Protein AF-0000000081087837 (afdb_homodimer)

Solvent-accessible surface area (backbone atoms only — not comparable to full-atom values): 19863 Å² total; per-residue (Å²): 136,84,65,58,39,98,81,63,39,77,62,64,67,95,54,73,66,4,51,55,62,34,26,49,69,54,24,38,52,52,20,42,75,70,54,27,33,38,35,74,68,89,44,48,45,55,44,32,52,52,51,48,48,40,55,74,67,60,56,70,65,39,27,31,39,24,36,30,44,88,44,83,88,65,32,53,16,32,81,86,65,46,69,56,83,75,40,56,56,45,34,25,69,40,74,45,98,51,78,37,69,46,76,36,68,40,74,95,72,72,42,73,42,55,33,80,84,53,43,74,31,42,48,46,56,30,64,48,91,72,58,72,24,47,24,30,27,30,29,48,60,57,60,54,24,30,37,46,29,49,44,75,48,67,28,19,33,33,22,38,37,67,49,82,89,78,53,38,28,36,34,35,46,31,39,49,84,62,38,59,39,55,44,63,61,132,135,83,65,61,39,98,79,63,45,75,56,66,70,91,56,71,73,6,51,52,60,33,25,47,68,54,24,38,53,51,21,43,76,71,54,27,33,37,35,73,69,90,44,48,46,54,44,31,52,52,52,48,48,39,55,74,68,58,60,70,65,39,27,31,38,24,36,31,43,88,45,83,87,67,32,54,16,32,83,85,65,46,71,55,82,75,40,56,56,45,34,26,70,41,73,44,99,51,78,35,69,46,76,39,69,39,74,94,72,72,41,73,43,56,34,78,84,53,43,75,30,42,46,46,56,28,64,48,93,71,58,73,25,45,23,30,28,29,28,50,61,57,61,54,25,30,35,45,30,51,46,76,47,68,27,20,34,32,22,36,38,65,50,69,95,84,53,39,27,36,31,36,48,25,43,48,76,75,38,58,36,54,42,64,59,132

Sequence (372 aa):
MEYCSMSDPPCQGDLDQRICQVSWGEAGAFCETLGGELITFKNATHYAEVVTHLKEAQLTSDFWIGGRYPNESLGWSWIDDSPMQLGTPYWAVRHTGDCLTRNVTYPELGETREANAGECYNYVQAPRNYLQGRCVSITYNHYYYMSDEDCLSKRSPLCVLTETAGTYGIGGVGVGGGGVAQLSLPMEYCSMSDPPCQGDLDQRICQVSWGEAGAFCETLGGELITFKNATHYAEVVTHLKEAQLTSDFWIGGRYPNESLGWSWIDDSPMQLGTPYWAVRHTGDCLTRNVTYPELGETREANAGECYNYVQAPRNYLQGRCVSITYNHYYYMSDEDCLSKRSPLCVLTETAGTYGIGGVGVGGGGVAQLSLP

Radius of gyration: 22.42 Å; Cα contacts (8 Å, |Δi|>4): 789; chains: 2; bounding box: 42×68×52 Å

Structure (mmCIF, N/CA/C/O backbone):
data_AF-0000000081087837-model_v1
#
loop_
_entity.id
_entity.type
_entity.pdbx_description
1 polymer 'C-type lectin domain-containing protein'
#
loop_
_atom_site.group_PDB
_atom_site.id
_atom_site.type_symbol
_atom_site.label_atom_id
_atom_site.label_alt_id
_atom_site.label_comp_id
_atom_site.label_asym_id
_atom_site.label_entity_id
_atom_site.label_seq_id
_atom_site.pdbx_PDB_ins_code
_atom_site.Cartn_x
_atom_site.Cartn_y
_atom_site.Cartn_z
_atom_site.occupancy
_atom_site.B_iso_or_equiv
_atom_site.auth_seq_id
_atom_site.auth_comp_id
_atom_site.auth_asym_id
_atom_site.auth_atom_id
_atom_site.pdbx_PDB_model_num
ATOM 1 N N . MET A 1 1 ? 7.176 -27.812 -28.547 1 17.52 1 MET A N 1
ATOM 2 C CA . MET A 1 1 ? 7.379 -27.109 -27.281 1 17.52 1 MET A CA 1
ATOM 3 C C . MET A 1 1 ? 6.156 -27.25 -26.375 1 17.52 1 MET A C 1
ATOM 5 O O . MET A 1 1 ? 5.043 -26.906 -26.766 1 17.52 1 MET A O 1
ATOM 9 N N . GLU A 1 2 ? 6.07 -28.312 -25.5 1 21.44 2 GLU A N 1
ATOM 10 C CA . GLU A 1 2 ? 5.02 -28.984 -24.766 1 21.44 2 GLU A CA 1
ATOM 11 C C . GLU A 1 2 ? 4.41 -28.078 -23.703 1 21.44 2 GLU A C 1
ATOM 13 O O . GLU A 1 2 ? 5.129 -27.406 -22.969 1 21.44 2 GLU A O 1
ATOM 18 N N . TYR A 1 3 ? 3.436 -27.438 -24.062 1 24.39 3 TYR A N 1
ATOM 19 C CA . TYR A 1 3 ? 2.518 -26.688 -23.219 1 24.39 3 TYR A CA 1
ATOM 20 C C . TYR A 1 3 ? 2.189 -27.469 -21.953 1 24.39 3 TYR A C 1
ATOM 22 O O . TYR A 1 3 ? 2.244 -28.703 -21.938 1 24.39 3 TYR A O 1
ATOM 30 N N . CYS A 1 4 ? 2.557 -26.906 -20.812 1 33.28 4 CYS A N 1
ATOM 31 C CA . CYS A 1 4 ? 2.381 -27.672 -19.578 1 33.28 4 CYS A CA 1
ATOM 32 C C . CYS A 1 4 ? 1.012 -28.344 -19.547 1 33.28 4 CYS A C 1
ATOM 34 O O . CYS A 1 4 ? -0.014 -27.672 -19.703 1 33.28 4 CYS A O 1
ATOM 36 N N . SER A 1 5 ? 0.821 -29.422 -20.141 1 30.11 5 SER A N 1
ATOM 37 C CA . SER A 1 5 ? -0.418 -30.188 -20.109 1 30.11 5 SER A CA 1
ATOM 38 C C . SER A 1 5 ? -1.005 -30.219 -18.688 1 30.11 5 SER A C 1
ATOM 40 O O . SER A 1 5 ? -0.268 -30.203 -17.703 1 30.11 5 SER A O 1
ATOM 42 N N . MET A 1 6 ? -2.268 -29.703 -18.344 1 32.62 6 MET A N 1
ATOM 43 C CA . MET A 1 6 ? -2.984 -29.953 -17.094 1 32.62 6 MET A CA 1
ATOM 44 C C . MET A 1 6 ? -2.535 -31.281 -16.469 1 32.62 6 MET A C 1
ATOM 46 O O . MET A 1 6 ? -2.795 -31.516 -15.281 1 32.62 6 MET A O 1
ATOM 50 N N . SER A 1 7 ? -2.152 -32.25 -17.141 1 32.28 7 SER A N 1
ATOM 51 C CA . SER A 1 7 ? -1.617 -33.531 -16.75 1 32.28 7 SER A CA 1
ATOM 52 C C . SER A 1 7 ? -0.153 -33.438 -16.328 1 32.28 7 SER A C 1
ATOM 54 O O . SER A 1 7 ? 0.281 -34.094 -15.391 1 32.28 7 SER A O 1
ATOM 56 N N . ASP A 1 8 ? 0.833 -33.281 -17.328 1 30.58 8 ASP A N 1
ATOM 57 C CA . ASP A 1 8 ? 2.281 -33.219 -17.141 1 30.58 8 ASP A CA 1
ATOM 58 C C . ASP A 1 8 ? 2.744 -31.797 -16.812 1 30.58 8 ASP A C 1
ATOM 60 O O . ASP A 1 8 ? 3.131 -31.047 -17.719 1 30.58 8 ASP A O 1
ATOM 64 N N . PRO A 1 9 ? 2.156 -30.969 -16.094 1 36 9 PRO A N 1
ATOM 65 C CA . PRO A 1 9 ? 2.594 -29.578 -15.953 1 36 9 PRO A CA 1
ATOM 66 C C . PRO A 1 9 ? 4.094 -29.453 -15.711 1 36 9 PRO A C 1
ATOM 68 O O . PRO A 1 9 ? 4.711 -30.359 -15.156 1 36 9 PRO A O 1
ATOM 71 N N . PRO A 1 10 ? 5.055 -28.969 -16.578 1 37.97 10 PRO A N 1
ATOM 72 C CA . PRO A 1 10 ? 6.465 -28.844 -16.203 1 37.97 10 PRO A CA 1
ATOM 73 C C . PRO A 1 10 ? 6.652 -28.578 -14.703 1 37.97 10 PRO A C 1
ATOM 75 O O . PRO A 1 10 ? 7.758 -28.25 -14.266 1 37.97 10 PRO A O 1
ATOM 78 N N . CYS A 1 11 ? 5.684 -28.266 -13.969 1 40.78 11 CYS A N 1
ATOM 79 C CA . CYS A 1 11 ? 5.852 -28.312 -12.516 1 40.78 11 CYS A CA 1
ATOM 80 C C . CYS A 1 11 ? 6.441 -29.641 -12.07 1 40.78 11 CYS A C 1
ATOM 82 O O . CYS A 1 11 ? 5.75 -30.656 -12.07 1 40.78 11 CYS A O 1
ATOM 84 N N . GLN A 1 12 ? 7.52 -30.25 -12.703 1 35.16 12 GLN A N 1
ATOM 85 C CA . GLN A 1 12 ? 8.172 -31.516 -12.375 1 35.16 12 GLN A CA 1
ATOM 86 C C . GLN A 1 12 ? 8.141 -31.781 -10.875 1 35.16 12 GLN A C 1
ATOM 88 O O . GLN A 1 12 ? 8.055 -32.938 -10.445 1 35.16 12 GLN A O 1
ATOM 93 N N . GLY A 1 13 ? 9.172 -31.078 -10.055 1 32.72 13 GLY A N 1
ATOM 94 C CA . GLY A 1 13 ? 9.602 -31.688 -8.805 1 32.72 13 GLY A CA 1
ATOM 95 C C . GLY A 1 13 ? 8.445 -32.188 -7.965 1 32.72 13 GLY A C 1
ATOM 96 O O . GLY A 1 13 ? 7.277 -31.969 -8.297 1 32.72 13 GLY A O 1
ATOM 97 N N . ASP A 1 14 ? 8.82 -33.375 -7.012 1 32.88 14 ASP A N 1
ATOM 98 C CA . ASP A 1 14 ? 8.039 -33.812 -5.859 1 32.88 14 ASP A CA 1
ATOM 99 C C . ASP A 1 14 ? 7.184 -32.688 -5.312 1 32.88 14 ASP A C 1
ATOM 101 O O . ASP A 1 14 ? 6.762 -32.719 -4.156 1 32.88 14 ASP A O 1
ATOM 105 N N . LEU A 1 15 ? 7.449 -31.75 -5.812 1 32.84 15 LEU A N 1
ATOM 106 C CA . LEU A 1 15 ? 6.973 -30.531 -5.156 1 32.84 15 LEU A CA 1
ATOM 107 C C . LEU A 1 15 ? 5.453 -30.547 -5.039 1 32.84 15 LEU A C 1
ATOM 109 O O . LEU A 1 15 ? 4.766 -31.141 -5.867 1 32.84 15 LEU A O 1
ATOM 113 N N . ASP A 1 16 ? 4.941 -30.219 -3.932 1 36.75 16 ASP A N 1
ATOM 114 C CA . ASP A 1 16 ? 3.533 -30.062 -3.576 1 36.75 16 ASP A CA 1
ATOM 115 C C . ASP A 1 16 ? 2.732 -29.5 -4.75 1 36.75 16 ASP A C 1
ATOM 117 O O . ASP A 1 16 ? 3.219 -28.641 -5.484 1 36.75 16 ASP A O 1
ATOM 121 N N . GLN A 1 17 ? 1.785 -30.375 -5.469 1 35.56 17 GLN A N 1
ATOM 122 C CA . GLN A 1 17 ? 0.903 -30.188 -6.613 1 35.56 17 GLN A CA 1
ATOM 123 C C . GLN A 1 17 ? 0.557 -28.719 -6.809 1 35.56 17 GLN A C 1
ATOM 125 O O . GLN A 1 17 ? -0.119 -28.359 -7.773 1 35.56 17 GLN A O 1
ATOM 130 N N . ARG A 1 18 ? 0.443 -27.953 -5.656 1 41.28 18 ARG A N 1
ATOM 131 C CA . ARG A 1 18 ? -0.288 -26.688 -5.574 1 41.28 18 ARG A CA 1
ATOM 132 C C . ARG A 1 18 ? 0.168 -25.719 -6.656 1 41.28 18 ARG A C 1
ATOM 134 O O . ARG A 1 18 ? -0.572 -24.812 -7.035 1 41.28 18 ARG A O 1
ATOM 141 N N . ILE A 1 19 ? 1.25 -25.094 -6.836 1 51 19 ILE A N 1
ATOM 142 C CA . ILE A 1 19 ? 1.395 -23.875 -7.645 1 51 19 ILE A CA 1
ATOM 143 C C . ILE A 1 19 ? 2.689 -23.953 -8.445 1 51 19 ILE A C 1
ATOM 145 O O . ILE A 1 19 ? 3.75 -24.266 -7.902 1 51 19 ILE A O 1
ATOM 149 N N . CYS A 1 20 ? 2.715 -24.031 -9.914 1 62.78 20 CYS A N 1
ATOM 150 C CA . CYS A 1 20 ? 3.885 -23.922 -10.773 1 62.78 20 CYS A CA 1
ATOM 151 C C . CYS A 1 20 ? 4.598 -22.594 -10.57 1 62.78 20 CYS A C 1
ATOM 153 O O . CYS A 1 20 ? 3.953 -21.562 -10.336 1 62.78 20 CYS A O 1
ATOM 155 N N . GLN A 1 21 ? 5.941 -22.703 -10.219 1 78.88 21 GLN A N 1
ATOM 156 C CA . GLN A 1 21 ? 6.766 -21.5 -10.188 1 78.88 21 GLN A CA 1
ATOM 157 C C . GLN A 1 21 ? 7.629 -21.391 -11.445 1 78.88 21 GLN A C 1
ATOM 159 O O . GLN A 1 21 ? 8.422 -22.297 -11.742 1 78.88 21 GLN A O 1
ATOM 164 N N . VAL A 1 22 ? 7.348 -20.406 -12.203 1 83.81 22 VAL A N 1
ATOM 165 C CA . VAL A 1 22 ? 7.992 -20.203 -13.492 1 83.81 22 VAL A CA 1
ATOM 166 C C . VAL A 1 22 ? 8.438 -18.75 -13.633 1 83.81 22 VAL A C 1
ATOM 168 O O . VAL A 1 22 ? 8.148 -17.922 -12.766 1 83.81 22 VAL A O 1
ATOM 171 N N . SER A 1 23 ? 9.25 -18.438 -14.672 1 90.19 23 SER A N 1
ATOM 172 C CA . SER A 1 23 ? 9.633 -17.062 -14.953 1 90.19 23 SER A CA 1
ATOM 173 C C . SER A 1 23 ? 8.43 -16.234 -15.406 1 90.19 23 SER A C 1
ATOM 175 O O . SER A 1 23 ? 7.363 -16.781 -15.688 1 90.19 23 SER A O 1
ATOM 177 N N . TRP A 1 24 ? 8.609 -14.961 -15.469 1 93.94 24 TRP A N 1
ATOM 178 C CA . TRP A 1 24 ? 7.508 -14.086 -15.852 1 93.94 24 TRP A CA 1
ATOM 179 C C . TRP A 1 24 ? 7.02 -14.406 -17.25 1 93.94 24 TRP A C 1
ATOM 181 O O . TRP A 1 24 ? 5.812 -14.469 -17.5 1 93.94 24 TRP A O 1
ATOM 191 N N . GLY A 1 25 ? 8.016 -14.547 -18.234 1 93.12 25 GLY A N 1
ATOM 192 C CA . GLY A 1 25 ? 7.652 -14.898 -19.594 1 93.12 25 GLY A CA 1
ATOM 193 C C . GLY A 1 25 ? 6.902 -16.219 -19.703 1 93.12 25 GLY A C 1
ATOM 194 O O . GLY A 1 25 ? 5.898 -16.312 -20.406 1 93.12 25 GLY A O 1
ATOM 195 N N . GLU A 1 26 ? 7.371 -17.172 -18.984 1 86.69 26 GLU A N 1
ATOM 196 C CA . GLU A 1 26 ? 6.715 -18.484 -18.953 1 86.69 26 GLU A CA 1
ATOM 197 C C . GLU A 1 26 ? 5.332 -18.375 -18.297 1 86.69 26 GLU A C 1
ATOM 199 O O . GLU A 1 26 ? 4.41 -19.094 -18.688 1 86.69 26 GLU A O 1
ATOM 204 N N . ALA A 1 27 ? 5.188 -17.562 -17.266 1 86.5 27 ALA A N 1
ATOM 205 C CA . ALA A 1 27 ? 3.891 -17.344 -16.625 1 86.5 27 ALA A CA 1
ATOM 206 C C . ALA A 1 27 ? 2.873 -16.797 -17.625 1 86.5 27 ALA A C 1
ATOM 208 O O . ALA A 1 27 ? 1.72 -17.219 -17.641 1 86.5 27 ALA A O 1
ATOM 209 N N . GLY A 1 28 ? 3.34 -15.82 -18.422 1 88.56 28 GLY A N 1
ATOM 210 C CA . GLY A 1 28 ? 2.486 -15.305 -19.484 1 88.56 28 GLY A CA 1
ATOM 211 C C . GLY A 1 28 ? 2.031 -16.375 -20.469 1 88.56 28 GLY A C 1
ATOM 212 O O . GLY A 1 28 ? 0.852 -16.453 -20.812 1 88.56 28 GLY A O 1
ATOM 213 N N . ALA A 1 29 ? 2.957 -17.109 -20.906 1 85.44 29 ALA A N 1
ATOM 214 C CA . ALA A 1 29 ? 2.645 -18.188 -21.828 1 85.44 29 ALA A CA 1
ATOM 215 C C . ALA A 1 29 ? 1.677 -19.188 -21.219 1 85.44 29 ALA A C 1
ATOM 217 O O . ALA A 1 29 ? 0.765 -19.688 -21.891 1 85.44 29 ALA A O 1
ATOM 218 N N . PHE A 1 30 ? 1.869 -19.453 -19.953 1 77.5 30 PHE A N 1
ATOM 219 C CA . PHE A 1 30 ? 0.993 -20.359 -19.219 1 77.5 30 PHE A CA 1
ATOM 220 C C . PHE A 1 30 ? -0.443 -19.844 -19.234 1 77.5 30 PHE A C 1
ATOM 222 O O . PHE A 1 30 ? -1.371 -20.594 -19.547 1 77.5 30 PHE A O 1
ATOM 229 N N . CYS A 1 31 ? -0.646 -18.578 -18.859 1 82.62 31 CYS A N 1
ATOM 230 C CA . CYS A 1 31 ? -1.985 -18 -18.828 1 82.62 31 CYS A CA 1
ATOM 231 C C . CYS A 1 31 ? -2.611 -18.031 -20.219 1 82.62 31 CYS A C 1
ATOM 233 O O . CYS A 1 31 ? -3.812 -18.266 -20.359 1 82.62 31 CYS A O 1
ATOM 235 N N . GLU A 1 32 ? -1.827 -17.812 -21.281 1 84 32 GLU A N 1
ATOM 236 C CA . GLU A 1 32 ? -2.328 -17.844 -22.656 1 84 32 GLU A CA 1
ATOM 237 C C . GLU A 1 32 ? -2.822 -19.234 -23.031 1 84 32 GLU A C 1
ATOM 239 O O . GLU A 1 32 ? -3.83 -19.359 -23.734 1 84 32 GLU A O 1
ATOM 244 N N . THR A 1 33 ? -2.139 -20.172 -22.625 1 74.12 33 THR A N 1
ATOM 245 C CA . THR A 1 33 ? -2.531 -21.547 -22.906 1 74.12 33 THR A CA 1
ATOM 246 C C . THR A 1 33 ? -3.885 -21.875 -22.281 1 74.12 33 THR A C 1
ATOM 248 O O . THR A 1 33 ? -4.652 -22.672 -22.812 1 74.12 33 THR A O 1
ATOM 251 N N . LEU A 1 34 ? -4.266 -21.141 -21.188 1 70.69 34 LEU A N 1
ATOM 252 C CA . LEU A 1 34 ? -5.531 -21.344 -20.5 1 70.69 34 LEU A CA 1
ATOM 253 C C . LEU A 1 34 ? -6.629 -20.469 -21.094 1 70.69 34 LEU A C 1
ATOM 255 O O . LEU A 1 34 ? -7.785 -20.547 -20.688 1 70.69 34 LEU A O 1
ATOM 259 N N . GLY A 1 35 ? -6.262 -19.719 -22.094 1 75.19 35 GLY A N 1
ATOM 260 C CA . GLY A 1 35 ? -7.234 -18.844 -22.734 1 75.19 35 GLY A CA 1
ATOM 261 C C . GLY A 1 35 ? -7.352 -17.484 -22.062 1 75.19 35 GLY A C 1
ATOM 262 O O . GLY A 1 35 ? -8.383 -16.828 -22.188 1 75.19 35 GLY A O 1
ATOM 263 N N . GLY A 1 36 ? -6.285 -17.188 -21.359 1 82.25 36 GLY A N 1
ATOM 264 C CA . GLY A 1 36 ? -6.289 -15.906 -20.672 1 82.25 36 GLY A CA 1
ATOM 265 C C . GLY A 1 36 ? -4.957 -15.188 -20.734 1 82.25 36 GLY A C 1
ATOM 266 O O . GLY A 1 36 ? -4.211 -15.336 -21.703 1 82.25 36 GLY A O 1
ATOM 267 N N . GLU A 1 37 ? -4.699 -14.312 -19.797 1 87.81 37 GLU A N 1
ATOM 268 C CA . GLU A 1 37 ? -3.469 -13.539 -19.672 1 87.81 37 GLU A CA 1
ATOM 269 C C . GLU A 1 37 ? -3.139 -13.242 -18.219 1 87.81 37 GLU A C 1
ATOM 271 O O . GLU A 1 37 ? -3.975 -13.445 -17.328 1 87.81 37 GLU A O 1
ATOM 276 N N . LEU A 1 38 ? -1.931 -12.898 -17.969 1 90.5 38 LEU A N 1
ATOM 277 C CA . LEU A 1 38 ? -1.612 -12.422 -16.625 1 90.5 38 LEU A CA 1
ATOM 278 C C . LEU A 1 38 ? -2.535 -11.281 -16.219 1 90.5 38 LEU A C 1
ATOM 280 O O . LEU A 1 38 ? -2.83 -10.398 -17.031 1 90.5 38 LEU A O 1
ATOM 284 N N . ILE A 1 39 ? -2.916 -11.281 -15.008 1 89 39 ILE A N 1
ATOM 285 C CA . ILE A 1 39 ? -3.916 -10.32 -14.547 1 89 39 ILE A CA 1
ATOM 286 C C . ILE A 1 39 ? -3.324 -8.914 -14.57 1 89 39 ILE A C 1
ATOM 288 O O . ILE A 1 39 ? -2.152 -8.719 -14.234 1 89 39 ILE A O 1
ATOM 292 N N . THR A 1 40 ? -4.07 -7.98 -15.031 1 93.81 40 THR A N 1
ATOM 293 C CA . THR A 1 40 ? -3.844 -6.543 -14.891 1 93.81 40 THR A CA 1
ATOM 294 C C . THR A 1 40 ? -4.941 -5.902 -14.047 1 93.81 40 THR A C 1
ATOM 296 O O . THR A 1 40 ? -5.984 -6.512 -13.805 1 93.81 40 THR A O 1
ATOM 299 N N . PHE A 1 41 ? -4.684 -4.707 -13.492 1 92.88 41 PHE A N 1
ATOM 300 C CA . PHE A 1 41 ? -5.684 -4.07 -12.641 1 92.88 41 PHE A CA 1
ATOM 301 C C . PHE A 1 41 ? -6.254 -2.828 -13.305 1 92.88 41 PHE A C 1
ATOM 303 O O . PHE A 1 41 ? -5.504 -1.965 -13.773 1 92.88 41 PHE A O 1
ATOM 310 N N . LYS A 1 42 ? -7.52 -2.736 -13.305 1 88.62 42 LYS A N 1
ATOM 311 C CA . LYS A 1 42 ? -8.227 -1.622 -13.93 1 88.62 42 LYS A CA 1
ATOM 312 C C . LYS A 1 42 ? -8.148 -0.369 -13.062 1 88.62 42 LYS A C 1
ATOM 314 O O . LYS A 1 42 ? -8.023 0.743 -13.578 1 88.62 42 LYS A O 1
ATOM 319 N N . ASN A 1 43 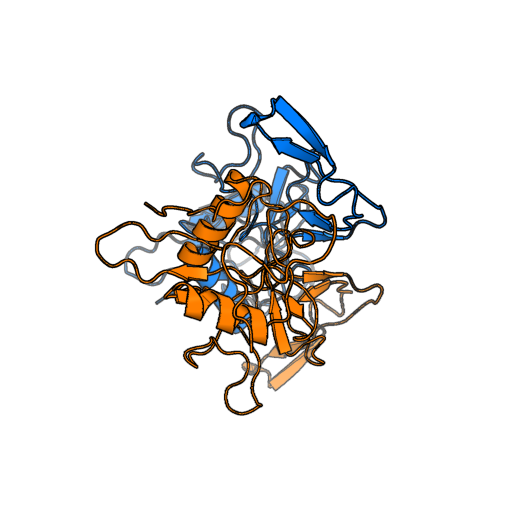? -8.344 -0.544 -11.859 1 91.5 43 ASN A N 1
ATOM 320 C CA . ASN A 1 43 ? -8.281 0.521 -10.867 1 91.5 43 ASN A CA 1
ATOM 321 C C . ASN A 1 43 ? -7.965 -0.026 -9.477 1 91.5 43 ASN A C 1
ATOM 323 O O . ASN A 1 43 ? -7.805 -1.235 -9.305 1 91.5 43 ASN A O 1
ATOM 327 N N . ALA A 1 44 ? -7.859 0.861 -8.57 1 95 44 ALA A N 1
ATOM 328 C CA . ALA A 1 44 ? -7.445 0.463 -7.223 1 95 44 ALA A CA 1
ATOM 329 C C . ALA A 1 44 ? -8.492 -0.433 -6.57 1 95 44 ALA A C 1
ATOM 331 O O . ALA A 1 44 ? -8.156 -1.33 -5.793 1 95 44 ALA A O 1
ATOM 332 N N . THR A 1 45 ? -9.742 -0.218 -6.832 1 90.62 45 THR A N 1
ATOM 333 C CA . THR A 1 45 ? -10.797 -1.044 -6.254 1 90.62 45 THR A CA 1
ATOM 334 C C . THR A 1 45 ? -10.734 -2.465 -6.805 1 90.62 45 THR A C 1
ATOM 336 O O . THR A 1 45 ? -10.883 -3.434 -6.059 1 90.62 45 THR A O 1
ATOM 339 N N . HIS A 1 46 ? -10.5 -2.607 -8.125 1 88.56 46 HIS A N 1
ATOM 340 C CA . HIS A 1 46 ? -10.281 -3.92 -8.719 1 88.56 46 HIS A CA 1
ATOM 341 C C . HIS A 1 46 ? -9.102 -4.633 -8.062 1 88.56 46 HIS A C 1
ATOM 343 O O . HIS A 1 46 ? -9.203 -5.812 -7.719 1 88.56 46 HIS A O 1
ATOM 349 N N . TYR A 1 47 ? -8.016 -3.92 -7.895 1 92.94 47 TYR A N 1
ATOM 350 C CA . TYR A 1 47 ? -6.828 -4.434 -7.223 1 92.94 47 TYR A CA 1
ATOM 351 C C . TYR A 1 47 ? -7.164 -4.918 -5.816 1 92.94 47 TYR A C 1
ATOM 353 O O . TYR A 1 47 ? -6.781 -6.023 -5.426 1 92.94 47 TYR A O 1
ATOM 361 N N . ALA A 1 48 ? -7.926 -4.148 -5.125 1 92.12 48 ALA A N 1
ATOM 362 C CA . ALA A 1 48 ? -8.328 -4.48 -3.762 1 92.12 48 ALA A CA 1
ATOM 363 C C . ALA A 1 48 ? -9.148 -5.766 -3.73 1 92.12 48 ALA A C 1
ATOM 365 O O . ALA A 1 48 ? -8.977 -6.602 -2.84 1 92.12 48 ALA A O 1
ATOM 366 N N . GLU A 1 49 ? -10.023 -5.918 -4.613 1 87 49 GLU A N 1
ATOM 367 C CA . GLU A 1 49 ? -10.891 -7.09 -4.68 1 87 49 GLU A CA 1
ATOM 368 C C . GLU A 1 49 ? -10.086 -8.367 -4.918 1 87 49 GLU A C 1
ATOM 370 O O . GLU A 1 49 ? -10.344 -9.398 -4.301 1 87 49 GLU A O 1
ATOM 375 N N . VAL A 1 50 ? -9.133 -8.281 -5.789 1 85.44 50 VAL A N 1
ATOM 376 C CA . VAL A 1 50 ? -8.312 -9.438 -6.117 1 85.44 50 VAL A CA 1
ATOM 377 C C . VAL A 1 50 ? -7.484 -9.852 -4.902 1 85.44 50 VAL A C 1
ATOM 379 O O . VAL A 1 50 ? -7.438 -11.031 -4.543 1 85.44 50 VAL A O 1
ATOM 382 N N . VAL A 1 51 ? -6.879 -8.883 -4.285 1 91.06 51 VAL A N 1
ATOM 383 C CA . VAL A 1 51 ? -6.043 -9.172 -3.123 1 91.06 51 VAL A CA 1
ATOM 384 C C . VAL A 1 51 ? -6.895 -9.789 -2.016 1 91.06 51 VAL A C 1
ATOM 386 O O . VAL A 1 51 ? -6.469 -10.734 -1.352 1 91.06 51 VAL A O 1
ATOM 389 N N . THR A 1 52 ? -8.07 -9.234 -1.836 1 86.31 52 THR A N 1
ATOM 390 C CA . THR A 1 52 ? -8.984 -9.781 -0.84 1 86.31 52 THR A CA 1
ATOM 391 C C . THR A 1 52 ? -9.297 -11.242 -1.135 1 86.31 52 THR A C 1
ATOM 393 O O . THR A 1 52 ? -9.312 -12.078 -0.225 1 86.31 52 THR A O 1
ATOM 396 N N . HIS A 1 53 ? -9.484 -11.539 -2.365 1 79.75 53 HIS A N 1
ATOM 397 C CA . HIS A 1 53 ? -9.797 -12.906 -2.756 1 79.75 53 HIS A CA 1
ATOM 398 C C . HIS A 1 53 ? -8.617 -13.836 -2.49 1 79.75 53 HIS A C 1
ATOM 400 O O . HIS A 1 53 ? -8.805 -14.992 -2.096 1 79.75 53 HIS A O 1
ATOM 406 N N . LEU A 1 54 ? -7.406 -13.414 -2.771 1 82.12 54 LEU A N 1
ATOM 407 C CA . LEU A 1 54 ? -6.215 -14.219 -2.514 1 82.12 54 LEU A CA 1
ATOM 408 C C . LEU A 1 54 ? -6.094 -14.547 -1.028 1 82.12 54 LEU A C 1
ATOM 410 O O . LEU A 1 54 ? -5.754 -15.672 -0.665 1 82.12 54 LEU A O 1
ATOM 414 N N . LYS A 1 55 ? -6.426 -13.562 -0.235 1 83.25 55 LYS A N 1
ATOM 415 C CA . LYS A 1 55 ? -6.359 -13.75 1.212 1 83.25 55 LYS A CA 1
ATOM 416 C C . LYS A 1 55 ? -7.422 -14.734 1.689 1 83.25 55 LYS A C 1
ATOM 418 O O . LYS A 1 55 ? -7.133 -15.617 2.498 1 83.25 55 LYS A O 1
ATOM 423 N N . GLU A 1 56 ? -8.578 -14.555 1.211 1 77.06 56 GLU A N 1
ATOM 424 C CA . GLU A 1 56 ? -9.688 -15.422 1.614 1 77.06 56 GLU A CA 1
ATOM 425 C C . GLU A 1 56 ? -9.438 -16.875 1.198 1 77.06 56 GLU A C 1
ATOM 427 O O . GLU A 1 56 ? -9.836 -17.797 1.901 1 77.06 56 GLU A O 1
ATOM 432 N N . ALA A 1 57 ? -8.812 -17 0.036 1 72.44 57 ALA A N 1
ATOM 433 C CA . ALA A 1 57 ? -8.516 -18.344 -0.478 1 72.44 57 ALA A CA 1
ATOM 434 C C . ALA A 1 57 ? -7.281 -18.922 0.206 1 72.44 57 ALA A C 1
ATOM 436 O O . ALA A 1 57 ? -6.887 -20.062 -0.079 1 72.44 57 ALA A O 1
ATOM 437 N N . GLN A 1 58 ? -6.645 -18.109 1.107 1 77.62 58 GLN A N 1
ATOM 438 C CA . GLN A 1 58 ? -5.5 -18.547 1.907 1 77.62 58 GLN A CA 1
ATOM 439 C C . GLN A 1 58 ? -4.332 -18.953 1.018 1 77.62 58 GLN A C 1
ATOM 441 O O . GLN A 1 58 ? -3.678 -19.969 1.275 1 77.62 58 GLN A O 1
ATOM 446 N N . LEU A 1 59 ? -4.23 -18.234 -0.07 1 78.75 59 LEU A N 1
ATOM 447 C CA . LEU A 1 59 ? -3.082 -18.438 -0.947 1 78.75 59 LEU A CA 1
ATOM 448 C C . LEU A 1 59 ? -1.861 -17.688 -0.423 1 78.75 59 LEU A C 1
ATOM 450 O O . LEU A 1 59 ? -1.956 -16.516 -0.063 1 78.75 59 LEU A O 1
ATOM 454 N N . THR A 1 60 ? -0.765 -18.406 -0.325 1 83.5 60 THR A N 1
ATOM 455 C CA . THR A 1 60 ? 0.413 -17.812 0.288 1 83.5 60 THR A CA 1
ATOM 456 C C . THR A 1 60 ? 1.558 -17.703 -0.716 1 83.5 60 THR A C 1
ATOM 458 O O . THR A 1 60 ? 2.678 -17.344 -0.356 1 83.5 60 THR A O 1
ATOM 461 N N . SER A 1 61 ? 1.343 -17.953 -1.96 1 81.62 61 SER A N 1
ATOM 462 C CA . SER A 1 61 ? 2.367 -17.938 -3 1 81.62 61 SER A CA 1
ATOM 463 C C . SER A 1 61 ? 2.697 -16.516 -3.432 1 81.62 61 SER A C 1
ATOM 465 O O . SER A 1 61 ? 1.926 -15.594 -3.174 1 81.62 61 SER A O 1
ATOM 467 N N . ASP A 1 62 ? 3.848 -16.359 -4.02 1 89.56 62 ASP A N 1
ATOM 468 C CA . ASP A 1 62 ? 4.176 -15.156 -4.777 1 89.56 62 ASP A CA 1
ATOM 469 C C . ASP A 1 62 ? 3.686 -15.266 -6.223 1 89.56 62 ASP A C 1
ATOM 471 O O . ASP A 1 62 ? 3.871 -16.297 -6.867 1 89.56 62 ASP A O 1
ATOM 475 N N . PHE A 1 63 ? 3.107 -14.164 -6.723 1 90 63 PHE A N 1
ATOM 476 C CA . PHE A 1 63 ? 2.461 -14.266 -8.023 1 90 63 PHE A CA 1
ATOM 477 C C . PHE A 1 63 ? 3.061 -13.266 -9.008 1 90 63 PHE A C 1
ATOM 479 O O . PHE A 1 63 ? 3.346 -12.125 -8.641 1 90 63 PHE A O 1
ATOM 486 N N . TRP A 1 64 ? 3.232 -13.797 -10.203 1 92.5 64 TRP A N 1
ATOM 487 C CA . TRP A 1 64 ? 3.436 -12.875 -11.32 1 92.5 64 TRP A CA 1
ATOM 488 C C . TRP A 1 64 ? 2.117 -12.25 -11.758 1 92.5 64 TRP A C 1
ATOM 490 O O . TRP A 1 64 ? 1.097 -12.938 -11.852 1 92.5 64 TRP A O 1
ATOM 500 N N . ILE A 1 65 ? 2.146 -10.984 -12.055 1 94.75 65 ILE A N 1
ATOM 501 C CA . ILE A 1 65 ? 1.02 -10.297 -12.68 1 94.75 65 ILE A CA 1
ATOM 502 C C . ILE A 1 65 ? 1.468 -9.648 -13.984 1 94.75 65 ILE A C 1
ATOM 504 O O . ILE A 1 65 ? 2.637 -9.75 -14.367 1 94.75 65 ILE A O 1
ATOM 508 N N . GLY A 1 66 ? 0.55 -8.984 -14.68 1 96.69 66 GLY A N 1
ATOM 509 C CA . GLY A 1 66 ? 0.78 -8.578 -16.062 1 96.69 66 GLY A CA 1
ATOM 510 C C . GLY A 1 66 ? 1.505 -7.25 -16.172 1 96.69 66 GLY A C 1
ATOM 511 O O . GLY A 1 66 ? 1.242 -6.469 -17.094 1 96.69 66 GLY A O 1
ATOM 512 N N . GLY A 1 67 ? 2.34 -6.93 -15.242 1 97.25 67 GLY A N 1
ATOM 513 C CA . GLY A 1 67 ? 3.115 -5.703 -15.305 1 97.25 67 GLY A CA 1
ATOM 514 C C . GLY A 1 67 ? 4.578 -5.938 -15.625 1 97.25 67 GLY A C 1
ATOM 515 O O . GLY A 1 67 ? 5.156 -6.945 -15.219 1 97.25 67 GLY A O 1
ATOM 516 N N . ARG A 1 68 ? 5.172 -4.938 -16.344 1 96.44 68 ARG A N 1
ATOM 517 C CA . ARG A 1 68 ? 6.594 -5.027 -16.656 1 96.44 68 ARG A CA 1
ATOM 518 C C . ARG A 1 68 ? 7.141 -3.672 -17.094 1 96.44 68 ARG A C 1
ATOM 520 O O . ARG A 1 68 ? 6.383 -2.719 -17.281 1 96.44 68 ARG A O 1
ATOM 527 N N . TYR A 1 69 ? 8.445 -3.609 -17.172 1 95.94 69 TYR A N 1
ATOM 528 C CA . TYR A 1 69 ? 9.18 -2.49 -17.75 1 95.94 69 TYR A CA 1
ATOM 529 C C . TYR A 1 69 ? 9.914 -2.914 -19 1 95.94 69 TYR A C 1
ATOM 531 O O . TYR A 1 69 ? 11.109 -3.215 -18.969 1 95.94 69 TYR A O 1
ATOM 539 N N . PRO A 1 70 ? 9.266 -2.885 -20.172 1 93.06 70 PRO A N 1
ATOM 540 C CA . PRO A 1 70 ? 9.875 -3.406 -21.391 1 93.06 70 PRO A CA 1
ATOM 541 C C . PRO A 1 70 ? 10.992 -2.512 -21.922 1 93.06 70 PRO A C 1
ATOM 543 O O . PRO A 1 70 ? 12.008 -3.014 -22.422 1 93.06 70 PRO A O 1
ATOM 546 N N . ASN A 1 71 ? 10.828 -1.207 -21.891 1 91.75 71 ASN A N 1
ATOM 547 C CA . ASN A 1 71 ? 11.812 -0.23 -22.344 1 91.75 71 ASN A CA 1
ATOM 548 C C . ASN A 1 71 ? 11.523 1.161 -21.797 1 91.75 71 ASN A C 1
ATOM 550 O O . ASN A 1 71 ? 10.508 1.368 -21.125 1 91.75 71 ASN A O 1
ATOM 554 N N . GLU A 1 72 ? 12.406 2.068 -22.047 1 90 72 GLU A N 1
ATOM 555 C CA . GLU A 1 72 ? 12.32 3.412 -21.484 1 90 72 GLU A CA 1
ATOM 556 C C . GLU A 1 72 ? 11.133 4.176 -22.062 1 90 72 GLU A C 1
ATOM 558 O O . GLU A 1 72 ? 10.539 5.016 -21.375 1 90 72 GLU A O 1
ATOM 563 N N . SER A 1 73 ? 10.734 3.941 -23.25 1 92.88 73 SER A N 1
ATOM 564 C CA . SER A 1 73 ? 9.648 4.66 -23.891 1 92.88 73 SER A CA 1
ATOM 565 C C . SER A 1 73 ? 8.305 4.32 -23.266 1 92.88 73 SER A C 1
ATOM 567 O O . SER A 1 73 ? 7.477 5.207 -23.031 1 92.88 73 SER A O 1
ATOM 569 N N . LEU A 1 74 ? 8.047 3.076 -22.953 1 92.44 74 LEU A N 1
ATOM 570 C CA . LEU A 1 74 ? 6.77 2.645 -22.391 1 92.44 74 LEU A CA 1
ATOM 571 C C . LEU A 1 74 ? 6.77 2.789 -20.875 1 92.44 74 LEU A C 1
ATOM 573 O O . LEU A 1 74 ? 5.723 3.012 -20.266 1 92.44 74 LEU A O 1
ATOM 577 N N . GLY A 1 75 ? 8.031 2.625 -20.297 1 93.5 75 GLY A N 1
ATOM 578 C CA . GLY A 1 75 ? 8.094 2.617 -18.844 1 93.5 75 GLY A CA 1
ATOM 579 C C . GLY A 1 75 ? 7.379 1.432 -18.234 1 93.5 75 GLY A C 1
ATOM 580 O O . GLY A 1 75 ? 7.234 0.385 -18.859 1 93.5 75 GLY A O 1
ATOM 581 N N . TRP A 1 76 ? 6.992 1.568 -17 1 95.94 76 TRP A N 1
ATOM 582 C CA . TRP A 1 76 ? 6.18 0.532 -16.359 1 95.94 76 TRP A CA 1
ATOM 583 C C . TRP A 1 76 ? 4.801 0.46 -17.016 1 95.94 76 TRP A C 1
ATOM 585 O O . TRP A 1 76 ? 4.051 1.438 -17 1 95.94 76 TRP A O 1
ATOM 595 N N . SER A 1 77 ? 4.527 -0.684 -17.578 1 96.88 77 SER A N 1
ATOM 596 C CA . SER A 1 77 ? 3.297 -0.833 -18.344 1 96.88 77 SER A CA 1
ATOM 597 C C . SER A 1 77 ? 2.689 -2.219 -18.156 1 96.88 77 SER A C 1
ATOM 599 O O . SER A 1 77 ? 3.393 -3.166 -17.797 1 96.88 77 SER A O 1
ATOM 601 N N . TRP A 1 78 ? 1.396 -2.215 -18.312 1 97.62 78 TRP A N 1
ATOM 602 C CA . TRP A 1 78 ? 0.713 -3.504 -18.359 1 97.62 78 TRP A CA 1
ATOM 603 C C . TRP A 1 78 ? 0.988 -4.215 -19.688 1 97.62 78 TRP A C 1
ATOM 605 O O . TRP A 1 78 ? 1.538 -3.623 -20.609 1 97.62 78 TRP A O 1
ATOM 615 N N . ILE A 1 79 ? 0.632 -5.492 -19.75 1 96.62 79 ILE A N 1
ATOM 616 C CA . ILE A 1 79 ? 0.919 -6.312 -20.906 1 96.62 79 ILE A CA 1
ATOM 617 C C . ILE A 1 79 ? 0.205 -5.742 -22.141 1 96.62 79 ILE A C 1
ATOM 619 O O . ILE A 1 79 ? 0.569 -6.047 -23.266 1 96.62 79 ILE A O 1
ATOM 623 N N . ASP A 1 80 ? -0.82 -4.902 -21.969 1 94.12 80 ASP A N 1
ATOM 624 C CA . ASP A 1 80 ? -1.51 -4.266 -23.094 1 94.12 80 ASP A CA 1
ATOM 625 C C . ASP A 1 80 ? -0.873 -2.922 -23.438 1 94.12 80 ASP A C 1
ATOM 627 O O . ASP A 1 80 ? -1.439 -2.137 -24.188 1 94.12 80 ASP A O 1
ATOM 631 N N . ASP A 1 81 ? 0.155 -2.551 -22.797 1 95.19 81 ASP A N 1
ATOM 632 C CA . ASP A 1 81 ? 0.993 -1.382 -23.047 1 95.19 81 ASP A CA 1
ATOM 633 C C . ASP A 1 81 ? 0.386 -0.13 -22.422 1 95.19 81 ASP A C 1
ATOM 635 O O . ASP A 1 81 ? 0.913 0.972 -22.578 1 95.19 81 ASP A O 1
ATOM 639 N N . SER A 1 82 ? -0.691 -0.303 -21.719 1 96.19 82 SER A N 1
ATOM 640 C CA . SER A 1 82 ? -1.186 0.839 -20.953 1 96.19 82 SER A CA 1
ATOM 641 C C . SER A 1 82 ? -0.281 1.143 -19.766 1 96.19 82 SER A C 1
ATOM 643 O O . SER A 1 82 ? 0.321 0.235 -19.188 1 96.19 82 SER A O 1
ATOM 645 N N . PRO A 1 83 ? -0.154 2.338 -19.438 1 96.25 83 PRO A N 1
ATOM 646 C CA . PRO A 1 83 ? 0.75 2.719 -18.344 1 96.25 83 PRO A CA 1
ATOM 647 C C . PRO A 1 83 ? 0.251 2.26 -16.969 1 96.25 83 PRO A C 1
ATOM 649 O O . PRO A 1 83 ? -0.955 2.273 -16.719 1 96.25 83 PRO A O 1
ATOM 652 N N . MET A 1 84 ? 1.118 1.863 -16.172 1 96.44 84 MET A N 1
ATOM 653 C CA . MET A 1 84 ? 0.8 1.516 -14.789 1 96.44 84 MET A CA 1
ATOM 654 C C . MET A 1 84 ? 0.867 2.744 -13.891 1 96.44 84 MET A C 1
ATOM 656 O O . MET A 1 84 ? 1.756 3.584 -14.047 1 96.44 84 MET A O 1
ATOM 660 N N . GLN A 1 85 ? -0.061 2.807 -12.977 1 94.5 85 GLN A N 1
ATOM 661 C CA . GLN A 1 85 ? 0.04 3.824 -11.938 1 94.5 85 GLN A CA 1
ATOM 662 C C . GLN A 1 85 ? 1.118 3.465 -10.922 1 94.5 85 GLN A C 1
ATOM 664 O O . GLN A 1 85 ? 1.137 2.35 -10.398 1 94.5 85 GLN A O 1
ATOM 669 N N . LEU A 1 86 ? 1.966 4.449 -10.672 1 94.69 86 LEU A N 1
ATOM 670 C CA . LEU A 1 86 ? 3.051 4.203 -9.727 1 94.69 86 LEU A CA 1
ATOM 671 C C . LEU A 1 86 ? 2.684 4.703 -8.336 1 94.69 86 LEU A C 1
ATOM 673 O O . LEU A 1 86 ? 1.821 5.57 -8.188 1 94.69 86 LEU A O 1
ATOM 677 N N . GLY A 1 87 ? 3.348 4.043 -7.363 1 95.44 87 GLY A N 1
ATOM 678 C CA . GLY A 1 87 ? 3.201 4.516 -5.996 1 95.44 87 GLY A CA 1
ATOM 679 C C . GLY A 1 87 ? 2.012 3.908 -5.277 1 95.44 87 GLY A C 1
ATOM 680 O O . GLY A 1 87 ? 1.554 2.822 -5.637 1 95.44 87 GLY A O 1
ATOM 681 N N . THR A 1 88 ? 1.578 4.57 -4.195 1 96.56 88 THR A N 1
ATOM 682 C CA . THR A 1 88 ? 0.422 4.172 -3.398 1 96.56 88 THR A CA 1
ATOM 683 C C . THR A 1 88 ? -0.87 4.363 -4.188 1 96.56 88 THR A C 1
ATOM 685 O O . THR A 1 88 ? -1.065 5.402 -4.828 1 96.56 88 THR A O 1
ATOM 688 N N . PRO A 1 89 ? -1.683 3.354 -4.207 1 97.31 89 PRO A N 1
ATOM 689 C CA . PRO A 1 89 ? -1.802 2.26 -3.242 1 97.31 89 PRO A CA 1
ATOM 690 C C . PRO A 1 89 ? -1.289 0.929 -3.791 1 97.31 89 PRO A C 1
ATOM 692 O O . PRO A 1 89 ? -1.63 -0.133 -3.264 1 97.31 89 PRO A O 1
ATOM 695 N N . TYR A 1 90 ? -0.466 0.918 -4.758 1 98 90 TYR A N 1
ATOM 696 C CA . TYR A 1 90 ? -0.175 -0.328 -5.457 1 98 90 TYR A CA 1
ATOM 697 C C . TYR A 1 90 ? 1.158 -0.91 -5 1 98 90 TYR A C 1
ATOM 699 O O . TYR A 1 90 ? 1.252 -2.104 -4.703 1 98 90 TYR A O 1
ATOM 707 N N . TRP A 1 91 ? 2.123 -0.083 -4.859 1 97.5 91 TRP A N 1
ATOM 708 C CA . TRP A 1 91 ? 3.5 -0.565 -4.859 1 97.5 91 TRP A CA 1
ATOM 709 C C . TRP A 1 91 ? 4.016 -0.746 -3.438 1 97.5 91 TRP A C 1
ATOM 711 O O . TRP A 1 91 ? 3.742 0.078 -2.561 1 97.5 91 TRP A O 1
ATOM 721 N N . ALA A 1 92 ? 4.77 -1.777 -3.244 1 97.19 92 ALA A N 1
ATOM 722 C CA . ALA A 1 92 ? 5.312 -2.158 -1.943 1 97.19 92 ALA A CA 1
ATOM 723 C C . ALA A 1 92 ? 6.348 -1.144 -1.464 1 97.19 92 ALA A C 1
ATOM 725 O O . ALA A 1 92 ? 6.996 -0.475 -2.273 1 97.19 92 ALA A O 1
ATOM 726 N N . VAL A 1 93 ? 6.453 -1.086 -0.175 1 96.06 93 VAL A N 1
ATOM 727 C CA . VAL A 1 93 ? 7.496 -0.291 0.464 1 96.06 93 VAL A CA 1
ATOM 728 C C . VAL A 1 93 ? 8.539 -1.214 1.082 1 96.06 93 VAL A C 1
ATOM 730 O O . VAL A 1 93 ? 8.203 -2.238 1.68 1 96.06 93 VAL A O 1
ATOM 733 N N . ARG A 1 94 ? 9.789 -0.917 0.904 1 93.19 94 ARG A N 1
ATOM 734 C CA . ARG A 1 94 ? 10.906 -1.709 1.402 1 93.19 94 ARG A CA 1
ATOM 735 C C . ARG A 1 94 ? 11.727 -0.92 2.42 1 93.19 94 ARG A C 1
ATOM 737 O O . ARG A 1 94 ? 11.953 0.278 2.246 1 93.19 94 ARG A O 1
ATOM 744 N N . HIS A 1 95 ? 12.062 -1.588 3.373 1 93.88 95 HIS A N 1
ATOM 745 C CA . HIS A 1 95 ? 12.898 -0.958 4.395 1 93.88 95 HIS A CA 1
ATOM 746 C C . HIS A 1 95 ? 14.352 -0.88 3.949 1 93.88 95 HIS A C 1
ATOM 748 O O . HIS A 1 95 ? 14.875 -1.818 3.34 1 93.88 95 HIS A O 1
ATOM 754 N N . THR A 1 96 ? 14.938 0.229 4.207 1 90.88 96 THR A N 1
ATOM 755 C CA . THR A 1 96 ? 16.359 0.407 3.971 1 90.88 96 THR A CA 1
ATOM 756 C C . THR A 1 96 ? 17.094 0.717 5.273 1 90.88 96 THR A C 1
ATOM 758 O O . THR A 1 96 ? 16.562 1.409 6.145 1 90.88 96 THR A O 1
ATOM 761 N N . GLY A 1 97 ? 18.219 0.119 5.5 1 88.12 97 GLY A N 1
ATOM 762 C CA . GLY A 1 97 ? 19.047 0.438 6.656 1 88.12 97 GLY A CA 1
ATOM 763 C C . GLY A 1 97 ? 19.625 1.837 6.605 1 88.12 97 GLY A C 1
ATOM 764 O O . GLY A 1 97 ? 20.219 2.307 7.582 1 88.12 97 GLY A O 1
ATOM 765 N N . ASP A 1 98 ? 19.422 2.523 5.574 1 89.69 98 ASP A N 1
ATOM 766 C CA . ASP A 1 98 ? 20 3.846 5.359 1 89.69 98 ASP A CA 1
ATOM 767 C C . ASP A 1 98 ? 19.016 4.945 5.758 1 89.69 98 ASP A C 1
ATOM 769 O O . ASP A 1 98 ? 17.812 4.707 5.84 1 89.69 98 ASP A O 1
ATOM 773 N N . CYS A 1 99 ? 19.609 6.02 6.176 1 92.62 99 CYS A N 1
ATOM 774 C CA . CYS A 1 99 ? 18.828 7.246 6.344 1 92.62 99 CYS A CA 1
ATOM 775 C C . CYS A 1 99 ? 18.812 8.055 5.055 1 92.62 99 CYS A C 1
ATOM 777 O O . CYS A 1 99 ? 19.828 8.641 4.664 1 92.62 99 CYS A O 1
ATOM 779 N N . LEU A 1 100 ? 17.625 8.094 4.52 1 91.44 100 LEU A N 1
ATOM 780 C CA . LEU A 1 100 ? 17.484 8.836 3.273 1 91.44 100 LEU A CA 1
ATOM 781 C C . LEU A 1 100 ? 16.828 10.188 3.518 1 91.44 100 LEU A C 1
ATOM 783 O O . LEU A 1 100 ? 15.992 10.32 4.414 1 91.44 100 LEU A O 1
ATOM 787 N N . THR A 1 101 ? 17.281 11.141 2.822 1 92.88 101 THR A N 1
ATOM 788 C CA . THR A 1 101 ? 16.531 12.391 2.762 1 92.88 101 THR A CA 1
ATOM 789 C C . THR A 1 101 ? 15.75 12.492 1.456 1 92.88 101 THR A C 1
ATOM 791 O O . THR A 1 101 ? 16.109 11.867 0.458 1 92.88 101 THR A O 1
ATOM 794 N N . ARG A 1 102 ? 14.641 13.172 1.56 1 90.12 102 ARG A N 1
ATOM 795 C CA . ARG A 1 102 ? 13.812 13.375 0.372 1 90.12 102 ARG A CA 1
ATOM 796 C C . ARG A 1 102 ? 13.641 14.859 0.072 1 90.12 102 ARG A C 1
ATOM 798 O O . ARG A 1 102 ? 13.516 15.672 0.99 1 90.12 102 ARG A O 1
ATOM 805 N N . ASN A 1 103 ? 13.688 15.117 -1.19 1 89.5 103 ASN A N 1
ATOM 806 C CA . ASN A 1 103 ? 13.578 16.516 -1.585 1 89.5 103 ASN A CA 1
ATOM 807 C C . ASN A 1 103 ? 12.148 16.891 -1.962 1 89.5 103 ASN A C 1
ATOM 809 O O . ASN A 1 103 ? 11.375 16.031 -2.387 1 89.5 103 ASN A O 1
ATOM 813 N N . VAL A 1 104 ? 11.844 18.141 -1.627 1 81.94 104 VAL A N 1
ATOM 814 C CA . VAL A 1 104 ? 10.578 18.719 -2.053 1 81.94 104 VAL A CA 1
ATOM 815 C C . VAL A 1 104 ? 10.836 20.016 -2.818 1 81.94 104 VAL A C 1
ATOM 817 O O . VAL A 1 104 ? 11.68 20.828 -2.422 1 81.94 104 VAL A O 1
ATOM 820 N N . THR A 1 105 ? 10.203 20.094 -3.975 1 82.69 105 THR A N 1
ATOM 821 C CA . THR A 1 105 ? 10.367 21.281 -4.797 1 82.69 105 THR A CA 1
ATOM 822 C C . THR A 1 105 ? 9.172 22.219 -4.641 1 82.69 105 THR A C 1
ATOM 824 O O . THR A 1 105 ? 8.023 21.797 -4.754 1 82.69 105 THR A O 1
ATOM 827 N N . TYR A 1 106 ? 9.445 23.469 -4.312 1 72.25 106 TYR A N 1
ATOM 828 C CA . TYR A 1 106 ? 8.461 24.547 -4.238 1 72.25 106 TYR A CA 1
ATOM 829 C C . TYR A 1 106 ? 8.516 25.422 -5.48 1 72.25 106 TYR A C 1
ATOM 831 O O . TYR A 1 106 ? 9.32 26.359 -5.555 1 72.25 106 TYR A O 1
ATOM 839 N N . PRO A 1 107 ? 7.699 25.062 -6.363 1 71.06 107 PRO A N 1
ATOM 840 C CA . PRO A 1 107 ? 7.777 25.797 -7.633 1 71.06 107 PRO A CA 1
ATOM 841 C C . PRO A 1 107 ? 7.617 27.297 -7.457 1 71.06 107 PRO A C 1
ATOM 843 O O . PRO A 1 107 ? 8.289 28.078 -8.141 1 71.06 107 PRO A O 1
ATOM 846 N N . GLU A 1 108 ? 6.75 27.766 -6.559 1 66 108 GLU A N 1
ATOM 847 C CA . GLU A 1 108 ? 6.488 29.188 -6.348 1 66 108 GLU A CA 1
ATOM 848 C C . GLU A 1 108 ? 7.738 29.906 -5.859 1 66 108 GLU A C 1
ATOM 850 O O . GLU A 1 108 ? 7.906 31.109 -6.105 1 66 108 GLU A O 1
ATOM 855 N N . LEU A 1 109 ? 8.594 29.141 -5.289 1 74.31 109 LEU A N 1
ATOM 856 C CA . LEU A 1 109 ? 9.82 29.719 -4.762 1 74.31 109 LEU A CA 1
ATOM 857 C C . LEU A 1 109 ? 11.008 29.391 -5.656 1 74.31 109 LEU A C 1
ATOM 859 O O . LEU A 1 109 ? 12.102 29.938 -5.465 1 74.31 109 LEU A O 1
ATOM 863 N N . GLY A 1 110 ? 10.766 28.5 -6.562 1 80 110 GLY A N 1
ATOM 864 C CA . GLY A 1 110 ? 11.859 28.047 -7.398 1 80 110 GLY A CA 1
ATOM 865 C C . GLY A 1 110 ? 12.945 27.328 -6.617 1 80 110 GLY A C 1
ATOM 866 O O . GLY A 1 110 ? 14.133 27.438 -6.945 1 80 110 GLY A O 1
ATOM 867 N N . GLU A 1 111 ? 12.586 26.797 -5.5 1 84.69 111 GLU A N 1
ATOM 868 C CA . GLU A 1 111 ? 13.562 26.188 -4.605 1 84.69 111 GLU A CA 1
ATOM 869 C C . GLU A 1 111 ? 13.258 24.703 -4.375 1 84.69 111 GLU A C 1
ATOM 871 O O . GLU A 1 111 ? 12.086 24.312 -4.328 1 84.69 111 GLU A O 1
ATOM 876 N N . THR A 1 112 ? 14.305 23.938 -4.332 1 90 112 THR A N 1
ATOM 877 C CA . THR A 1 112 ? 14.242 22.547 -3.875 1 90 112 THR A CA 1
ATOM 878 C C . THR A 1 112 ? 15 22.375 -2.562 1 90 112 THR A C 1
ATOM 880 O O . THR A 1 112 ? 16.125 22.844 -2.43 1 90 112 THR A O 1
ATOM 883 N N . ARG A 1 113 ? 14.266 21.844 -1.597 1 87.44 113 ARG A N 1
ATOM 884 C CA . ARG A 1 113 ? 14.875 21.656 -0.288 1 87.44 113 ARG A CA 1
ATOM 885 C C . ARG A 1 113 ? 14.586 20.25 0.245 1 87.44 113 ARG A C 1
ATOM 887 O O . ARG A 1 113 ? 13.695 19.562 -0.26 1 87.44 113 ARG A O 1
ATOM 894 N N . GLU A 1 114 ? 15.336 19.953 1.307 1 88.31 114 GLU A N 1
ATOM 895 C CA . GLU A 1 114 ? 15.047 18.688 1.976 1 88.31 114 GLU A CA 1
ATOM 896 C C . GLU A 1 114 ? 13.688 18.734 2.67 1 88.31 114 GLU A C 1
ATOM 898 O O . GLU A 1 114 ? 13.336 19.734 3.293 1 88.31 114 GLU A O 1
ATOM 903 N N . ALA A 1 115 ? 13.031 17.656 2.41 1 86 115 ALA A N 1
ATOM 904 C CA . ALA A 1 115 ? 11.719 17.562 3.037 1 86 115 ALA A CA 1
ATOM 905 C C . ALA A 1 115 ? 11.844 17.484 4.559 1 86 115 ALA A C 1
ATOM 907 O O . ALA A 1 115 ? 12.734 16.812 5.078 1 86 115 ALA A O 1
ATOM 908 N N . ASN A 1 116 ? 10.93 18.156 5.266 1 83 116 ASN A N 1
ATOM 909 C CA . ASN A 1 116 ? 10.789 18.094 6.719 1 83 116 ASN A CA 1
ATOM 910 C C . ASN A 1 116 ? 12.117 18.359 7.422 1 83 116 ASN A C 1
ATOM 912 O O . ASN A 1 116 ? 12.5 17.609 8.328 1 83 116 ASN A O 1
ATOM 916 N N . ALA A 1 117 ? 12.828 19.297 6.941 1 80.81 117 ALA A N 1
ATOM 917 C CA . ALA A 1 117 ? 14.07 19.781 7.539 1 80.81 117 ALA A CA 1
ATOM 918 C C . ALA A 1 117 ? 15.125 18.672 7.598 1 80.81 117 ALA A C 1
ATOM 920 O O . ALA A 1 117 ? 15.828 18.531 8.602 1 80.81 117 ALA A O 1
ATOM 921 N N . GLY A 1 118 ? 15.055 17.812 6.629 1 84.56 118 GLY A N 1
ATOM 922 C CA . GLY A 1 118 ? 16.094 16.797 6.512 1 84.56 118 GLY A CA 1
ATOM 923 C C . GLY A 1 118 ? 15.805 15.57 7.355 1 84.56 118 GLY A C 1
ATOM 924 O O . GLY A 1 118 ? 16.719 14.812 7.684 1 84.56 118 GLY A O 1
ATOM 925 N N . GLU A 1 119 ? 14.586 15.367 7.688 1 87.62 119 GLU A N 1
ATOM 926 C CA . GLU A 1 119 ? 14.203 14.156 8.414 1 87.62 119 GLU A CA 1
ATOM 927 C C . GLU A 1 119 ? 14.695 12.906 7.695 1 87.62 119 GLU A C 1
ATOM 929 O O . GLU A 1 119 ? 14.734 12.867 6.461 1 87.62 119 GLU A O 1
ATOM 934 N N . CYS A 1 120 ? 15.039 11.867 8.547 1 93 120 CYS A N 1
ATOM 935 C CA . CYS A 1 120 ? 15.469 10.594 7.988 1 93 120 CYS A CA 1
ATOM 936 C C . CYS A 1 120 ? 14.273 9.734 7.594 1 93 120 CYS A C 1
ATOM 938 O O . CYS A 1 120 ? 13.359 9.531 8.391 1 93 120 CYS A O 1
ATOM 940 N N . TYR A 1 121 ? 14.344 9.25 6.352 1 92.94 121 TYR A N 1
ATOM 941 C CA . TYR A 1 121 ? 13.367 8.266 5.887 1 92.94 121 TYR A CA 1
ATOM 942 C C . TYR A 1 121 ? 14.031 6.914 5.656 1 92.94 121 TYR A C 1
ATOM 944 O O . TYR A 1 121 ? 15.148 6.836 5.137 1 92.94 121 TYR A O 1
ATOM 952 N N . ASN A 1 122 ? 13.352 5.797 6.078 1 94.31 122 ASN A N 1
ATOM 953 C CA . ASN A 1 122 ? 13.977 4.48 6.027 1 94.31 122 ASN A CA 1
ATOM 954 C C . ASN A 1 122 ? 13.195 3.52 5.137 1 94.31 122 ASN A C 1
ATOM 956 O O . ASN A 1 122 ? 13.367 2.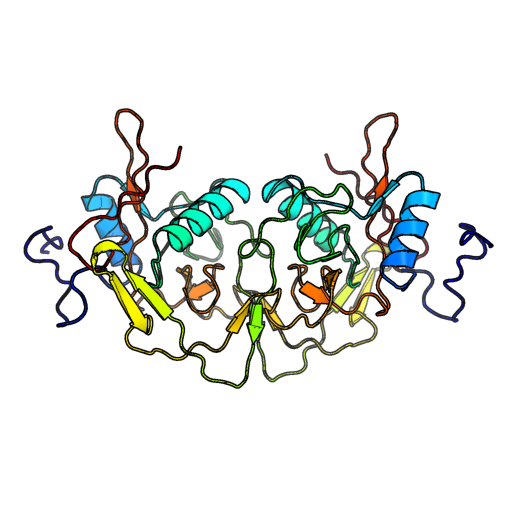301 5.23 1 94.31 122 ASN A O 1
ATOM 960 N N . TYR A 1 123 ? 12.328 4.039 4.438 1 94.75 123 TYR A N 1
ATOM 961 C CA . TYR A 1 123 ? 11.547 3.223 3.514 1 94.75 123 TYR A CA 1
ATOM 962 C C . TYR A 1 123 ? 11.633 3.771 2.096 1 94.75 123 TYR A C 1
ATOM 964 O O . TYR A 1 123 ? 11.656 4.988 1.894 1 94.75 123 TYR A O 1
ATOM 972 N N . VAL A 1 124 ? 11.727 2.875 1.164 1 93.38 124 VAL A N 1
ATOM 973 C CA . VAL A 1 124 ? 11.695 3.201 -0.258 1 93.38 124 VAL A CA 1
ATOM 974 C C . VAL A 1 124 ? 10.57 2.436 -0.943 1 93.38 124 VAL A C 1
ATOM 976 O O . VAL A 1 124 ? 10.359 1.251 -0.673 1 93.38 124 VAL A O 1
ATOM 979 N N . GLN A 1 125 ? 9.898 3.105 -1.775 1 94.75 125 GLN A N 1
ATOM 980 C CA . GLN A 1 125 ? 8.758 2.484 -2.449 1 94.75 125 GLN A CA 1
ATOM 981 C C . GLN A 1 125 ? 9.172 1.894 -3.793 1 94.75 125 GLN A C 1
ATOM 983 O O . GLN A 1 125 ? 9.953 2.502 -4.531 1 94.75 125 GLN A O 1
ATOM 988 N N . ALA A 1 126 ? 8.688 0.64 -4.113 1 93.69 126 ALA A N 1
ATOM 989 C CA . ALA A 1 126 ? 8.867 0.031 -5.43 1 93.69 126 ALA A CA 1
ATOM 990 C C . ALA A 1 126 ? 8.07 0.778 -6.492 1 93.69 126 ALA A C 1
ATOM 992 O O . ALA A 1 126 ? 7.031 1.372 -6.195 1 93.69 126 ALA A O 1
ATOM 993 N N . PRO A 1 127 ? 8.523 0.726 -7.703 1 91.94 127 PRO A N 1
ATOM 994 C CA . PRO A 1 127 ? 9.82 0.215 -8.148 1 91.94 127 PRO A CA 1
ATOM 995 C C . PRO A 1 127 ? 10.961 1.197 -7.895 1 91.94 127 PRO A C 1
ATOM 997 O O . PRO A 1 127 ? 10.75 2.412 -7.883 1 91.94 127 PRO A O 1
ATOM 1000 N N . ARG A 1 128 ? 12.148 0.684 -7.688 1 76.88 128 ARG A N 1
ATOM 1001 C CA . ARG A 1 128 ? 13.32 1.539 -7.496 1 76.88 128 ARG A CA 1
ATOM 1002 C C . ARG A 1 128 ? 13.82 2.086 -8.828 1 76.88 128 ARG A C 1
ATOM 1004 O O . ARG A 1 128 ? 13.555 1.509 -9.883 1 76.88 128 ARG A O 1
ATOM 1011 N N . ASN A 1 129 ? 14.359 3.266 -8.703 1 67.62 129 ASN A N 1
ATOM 1012 C CA . ASN A 1 129 ? 14.977 3.828 -9.898 1 67.62 129 ASN A CA 1
ATOM 1013 C C . ASN A 1 129 ? 15.961 2.852 -10.531 1 67.62 129 ASN A C 1
ATOM 1015 O O . ASN A 1 129 ? 16 2.713 -11.758 1 67.62 129 ASN A O 1
ATOM 1019 N N . TYR A 1 130 ? 16.812 2.229 -9.578 1 60.28 130 TYR A N 1
ATOM 1020 C CA . TYR A 1 130 ? 17.641 1.163 -10.125 1 60.28 130 TYR A CA 1
ATOM 1021 C C . TYR A 1 130 ? 16.922 -0.181 -10.055 1 60.28 130 TYR A C 1
ATOM 1023 O O . TYR A 1 130 ? 16.859 -0.802 -8.984 1 60.28 130 TYR A O 1
ATOM 1031 N N . LEU A 1 131 ? 16.312 -0.556 -10.969 1 61.62 131 LEU A N 1
ATOM 1032 C CA . LEU A 1 131 ? 15.398 -1.695 -11.07 1 61.62 131 LEU A CA 1
ATOM 1033 C C . LEU A 1 131 ? 16.016 -2.936 -10.43 1 61.62 131 LEU A C 1
ATOM 1035 O O . LEU A 1 131 ? 17.188 -3.248 -10.664 1 61.62 131 LEU A O 1
ATOM 1039 N N . GLN A 1 132 ? 15.312 -3.336 -9.281 1 66.81 132 GLN A N 1
ATOM 1040 C CA . GLN A 1 132 ? 15.688 -4.672 -8.828 1 66.81 132 GLN A CA 1
ATOM 1041 C C . GLN A 1 132 ? 15.305 -5.73 -9.859 1 66.81 132 GLN A C 1
ATOM 1043 O O . GLN A 1 132 ? 15.938 -6.781 -9.945 1 66.81 132 GLN A O 1
ATOM 1048 N N . GLY A 1 133 ? 14.352 -5.301 -10.625 1 87.81 133 GLY A N 1
ATOM 1049 C CA . GLY A 1 133 ? 13.812 -6.125 -11.695 1 87.81 133 GLY A CA 1
ATOM 1050 C C . GLY A 1 133 ? 12.875 -5.367 -12.617 1 87.81 133 GLY A C 1
ATOM 1051 O O . GLY A 1 133 ? 12.547 -4.207 -12.359 1 87.81 133 GLY A O 1
ATOM 1052 N N . ARG A 1 134 ? 12.492 -6.062 -13.727 1 94.25 134 ARG A N 1
ATOM 1053 C CA . ARG A 1 134 ? 11.711 -5.395 -14.758 1 94.25 134 ARG A CA 1
ATOM 1054 C C . ARG A 1 134 ? 10.32 -6.02 -14.891 1 94.25 134 ARG A C 1
ATOM 1056 O O . ARG A 1 134 ? 9.578 -5.699 -15.82 1 94.25 134 ARG A O 1
ATOM 1063 N N . CYS A 1 135 ? 10.008 -6.922 -14.023 1 96.94 135 CYS A N 1
ATOM 1064 C CA . CYS A 1 135 ? 8.711 -7.582 -14.039 1 96.94 135 CYS A CA 1
ATOM 1065 C C . CYS A 1 135 ? 8 -7.422 -12.695 1 96.94 135 CYS A C 1
ATOM 1067 O O . CYS A 1 135 ? 8.656 -7.289 -11.656 1 96.94 135 CYS A O 1
ATOM 1069 N N . VAL A 1 136 ? 6.711 -7.398 -12.711 1 97.25 136 VAL A N 1
ATOM 1070 C CA . VAL A 1 136 ? 5.961 -7.055 -11.508 1 97.25 136 VAL A CA 1
ATOM 1071 C C . VAL A 1 136 ? 5.395 -8.32 -10.875 1 97.25 136 VAL A C 1
ATOM 1073 O O . VAL A 1 136 ? 4.867 -9.195 -11.57 1 97.25 136 VAL A O 1
ATOM 1076 N N . SER A 1 137 ? 5.539 -8.422 -9.578 1 95.75 137 SER A N 1
ATOM 1077 C CA . SER A 1 137 ? 5 -9.5 -8.758 1 95.75 137 SER A CA 1
ATOM 1078 C C . SER A 1 137 ? 4.211 -8.953 -7.574 1 95.75 137 SER A C 1
ATOM 1080 O O . SER A 1 137 ? 4.406 -7.805 -7.168 1 95.75 137 SER A O 1
ATOM 1082 N N . ILE A 1 138 ? 3.258 -9.688 -7.121 1 95.88 138 ILE A N 1
ATOM 1083 C CA . ILE A 1 138 ? 2.684 -9.477 -5.797 1 95.88 138 ILE A CA 1
ATOM 1084 C C . ILE A 1 138 ? 3.094 -10.617 -4.871 1 95.88 138 ILE A C 1
ATOM 1086 O O . ILE A 1 138 ? 2.91 -11.797 -5.207 1 95.88 138 ILE A O 1
ATOM 1090 N N . THR A 1 139 ? 3.658 -10.289 -3.756 1 93.88 139 THR A N 1
ATOM 1091 C CA . THR A 1 139 ? 4.305 -11.312 -2.939 1 93.88 139 THR A CA 1
ATOM 1092 C C . THR A 1 139 ? 3.648 -11.398 -1.564 1 93.88 139 THR A C 1
ATOM 1094 O O . THR A 1 139 ? 3.189 -10.391 -1.023 1 93.88 139 THR A O 1
ATOM 1097 N N . TYR A 1 140 ? 3.635 -12.609 -1.011 1 91.44 140 TYR A N 1
ATOM 1098 C CA . TYR A 1 140 ? 3.064 -12.852 0.309 1 91.44 140 TYR A CA 1
ATOM 1099 C C . TYR A 1 140 ? 3.824 -12.086 1.383 1 91.44 140 TYR A C 1
ATOM 1101 O O . TYR A 1 140 ? 3.221 -11.547 2.316 1 91.44 140 TYR A O 1
ATOM 1109 N N . ASN A 1 141 ? 5.141 -11.914 1.31 1 94.25 141 ASN A N 1
ATOM 1110 C CA . ASN A 1 141 ? 5.965 -11.195 2.277 1 94.25 141 ASN A CA 1
ATOM 1111 C C . ASN A 1 141 ? 5.562 -9.727 2.369 1 94.25 141 ASN A C 1
ATOM 1113 O O . ASN A 1 141 ? 5.594 -9.141 3.451 1 94.25 141 ASN A O 1
ATOM 1117 N N . HIS A 1 142 ? 5.18 -9.18 1.249 1 95.94 142 HIS A N 1
ATOM 1118 C CA . HIS A 1 142 ? 4.824 -7.766 1.227 1 95.94 142 HIS A CA 1
ATOM 1119 C C . HIS A 1 142 ? 3.311 -7.574 1.199 1 95.94 142 HIS A C 1
ATOM 1121 O O . HIS A 1 142 ? 2.818 -6.543 0.74 1 95.94 142 HIS A O 1
ATOM 1127 N N . TYR A 1 143 ? 2.586 -8.625 1.64 1 95.88 143 TYR A N 1
ATOM 1128 C CA . TYR A 1 143 ? 1.135 -8.57 1.785 1 95.88 143 TYR A CA 1
ATOM 1129 C C . TYR A 1 143 ? 0.468 -8.203 0.465 1 95.88 143 TYR A C 1
ATOM 1131 O O . TYR A 1 143 ? -0.493 -7.43 0.44 1 95.88 143 TYR A O 1
ATOM 1139 N N . TYR A 1 144 ? 1.083 -8.609 -0.652 1 96 144 TYR A N 1
ATOM 1140 C CA . TYR A 1 144 ? 0.566 -8.594 -2.016 1 96 144 TYR A CA 1
ATOM 1141 C C . TYR A 1 144 ? 0.55 -7.18 -2.578 1 96 144 TYR A C 1
ATOM 1143 O O . TYR A 1 144 ? -0.215 -6.879 -3.498 1 96 144 TYR A O 1
ATOM 1151 N N . TYR A 1 145 ? 1.336 -6.281 -1.975 1 98.25 145 TYR A N 1
ATOM 1152 C CA . TYR A 1 145 ? 1.693 -5.07 -2.707 1 98.25 145 TYR A CA 1
ATOM 1153 C C . TYR A 1 145 ? 2.627 -5.395 -3.869 1 98.25 145 TYR A C 1
ATOM 1155 O O . TYR A 1 145 ? 3.418 -6.336 -3.793 1 98.25 145 TYR A O 1
ATOM 1163 N N . MET A 1 146 ? 2.617 -4.629 -4.852 1 97.62 146 MET A N 1
ATOM 1164 C CA . MET A 1 146 ? 3.391 -4.895 -6.062 1 97.62 146 MET A CA 1
ATOM 1165 C C . MET A 1 146 ? 4.871 -4.613 -5.832 1 97.62 146 MET A C 1
ATOM 1167 O O . MET A 1 146 ? 5.23 -3.656 -5.145 1 97.62 146 MET A O 1
ATOM 1171 N N . SER A 1 147 ? 5.688 -5.402 -6.426 1 95.75 147 SER A N 1
ATOM 1172 C CA . SER A 1 147 ? 7.133 -5.219 -6.371 1 95.75 147 SER A CA 1
ATOM 1173 C C . SER A 1 147 ? 7.777 -5.469 -7.73 1 95.75 147 SER A C 1
ATOM 1175 O O . SER A 1 147 ? 7.281 -6.273 -8.516 1 95.75 147 SER A O 1
ATOM 1177 N N . ASP A 1 148 ? 8.875 -4.719 -7.973 1 96.19 148 ASP A N 1
ATOM 1178 C CA . ASP A 1 148 ? 9.703 -4.98 -9.141 1 96.19 148 ASP A CA 1
ATOM 1179 C C . ASP A 1 148 ? 10.664 -6.145 -8.891 1 96.19 148 ASP A C 1
ATOM 1181 O O . ASP A 1 148 ? 11.43 -6.121 -7.926 1 96.19 148 ASP A O 1
ATOM 1185 N N . GLU A 1 149 ? 10.57 -7.152 -9.773 1 94.5 149 GLU A N 1
ATOM 1186 C CA . GLU A 1 149 ? 11.336 -8.375 -9.539 1 94.5 149 GLU A CA 1
ATOM 1187 C C . GLU A 1 149 ? 12.07 -8.82 -10.805 1 94.5 149 GLU A C 1
ATOM 1189 O O . GLU A 1 149 ? 11.727 -8.391 -11.906 1 94.5 149 GLU A O 1
ATOM 1194 N N . ASP A 1 150 ? 13.094 -9.648 -10.555 1 94.31 150 ASP A N 1
ATOM 1195 C CA . ASP A 1 150 ? 13.805 -10.266 -11.672 1 94.31 150 ASP A CA 1
ATOM 1196 C C . ASP A 1 150 ? 12.883 -11.188 -12.461 1 94.31 150 ASP A C 1
ATOM 1198 O O . ASP A 1 150 ? 12.336 -12.148 -11.914 1 94.31 150 ASP A O 1
ATOM 1202 N N . CYS A 1 151 ? 12.805 -10.969 -13.781 1 94.88 151 CYS A N 1
ATOM 1203 C CA . CYS A 1 151 ? 11.859 -11.664 -14.648 1 94.88 151 CYS A CA 1
ATOM 1204 C C . CYS A 1 151 ? 12.164 -13.156 -14.695 1 94.88 151 CYS A C 1
ATOM 1206 O O . CYS A 1 151 ? 11.297 -13.953 -15.07 1 94.88 151 CYS A O 1
ATOM 1208 N N . LEU A 1 152 ? 13.328 -13.5 -14.344 1 93.5 152 LEU A N 1
ATOM 1209 C CA . LEU A 1 152 ? 13.742 -14.898 -14.453 1 93.5 152 LEU A CA 1
ATOM 1210 C C . LEU A 1 152 ? 13.492 -15.641 -13.141 1 93.5 152 LEU A C 1
ATOM 1212 O O . LEU A 1 152 ? 13.625 -16.859 -13.086 1 93.5 152 LEU A O 1
ATOM 1216 N N . SER A 1 153 ? 13.109 -14.883 -12.062 1 91.19 153 SER A N 1
ATOM 1217 C CA . SER A 1 153 ? 12.75 -15.539 -10.812 1 91.19 153 SER A CA 1
ATOM 1218 C C . SER A 1 153 ? 11.523 -16.438 -11 1 91.19 153 SER A C 1
ATOM 1220 O O . SER A 1 153 ? 10.742 -16.234 -11.93 1 91.19 153 SER A O 1
ATOM 1222 N N . LYS A 1 154 ? 11.398 -17.391 -10.109 1 87.31 154 LYS A N 1
ATOM 1223 C CA . LYS A 1 154 ? 10.305 -18.344 -10.227 1 87.31 154 LYS A CA 1
ATOM 1224 C C . LYS A 1 154 ? 9.148 -17.969 -9.305 1 87.31 154 LYS A C 1
ATOM 1226 O O . LYS A 1 154 ? 9.328 -17.859 -8.086 1 87.31 154 LYS A O 1
ATOM 1231 N N . ARG A 1 155 ? 7.973 -17.734 -9.922 1 87.38 155 ARG A N 1
ATOM 1232 C CA . ARG A 1 155 ? 6.754 -17.406 -9.188 1 87.38 155 ARG A CA 1
ATOM 1233 C C . ARG A 1 155 ? 5.527 -18 -9.875 1 87.38 155 ARG A C 1
ATOM 1235 O O . ARG A 1 155 ? 5.621 -18.5 -11 1 87.38 155 ARG A O 1
ATOM 1242 N N . SER A 1 156 ? 4.441 -17.969 -9.156 1 83.69 156 SER A N 1
ATOM 1243 C CA . SER A 1 156 ? 3.209 -18.516 -9.711 1 83.69 156 SER A CA 1
ATOM 1244 C C . SER A 1 156 ? 2.498 -17.5 -10.594 1 83.69 156 SER A C 1
ATOM 1246 O O . SER A 1 156 ? 2.467 -16.312 -10.281 1 83.69 156 SER A O 1
ATOM 1248 N N . PRO A 1 157 ? 1.943 -17.984 -11.734 1 85.44 157 PRO A N 1
ATOM 1249 C CA . PRO A 1 157 ? 1.16 -17.062 -12.562 1 85.44 157 PRO A CA 1
ATOM 1250 C C . PRO A 1 157 ? -0.213 -16.75 -11.977 1 85.44 157 PRO A C 1
ATOM 1252 O O . PRO A 1 157 ? -0.878 -17.656 -11.445 1 85.44 157 PRO A O 1
ATOM 1255 N N . LEU A 1 158 ? -0.61 -15.555 -11.984 1 86.69 158 LEU A N 1
ATOM 1256 C CA . LEU A 1 158 ? -1.986 -15.156 -11.703 1 86.69 158 LEU A CA 1
ATOM 1257 C C . LEU A 1 158 ? -2.709 -14.758 -12.984 1 86.69 158 LEU A C 1
ATOM 1259 O O . LEU A 1 158 ? -2.42 -13.703 -13.555 1 86.69 158 LEU A O 1
ATOM 1263 N N . CYS A 1 159 ? -3.734 -15.531 -13.422 1 83.56 159 CYS A N 1
ATOM 1264 C CA . CYS A 1 159 ? -4.324 -15.391 -14.75 1 83.56 159 CYS A CA 1
ATOM 1265 C C . CYS A 1 159 ? -5.754 -14.859 -14.656 1 83.56 159 CYS A C 1
ATOM 1267 O O . CYS A 1 159 ? -6.461 -15.133 -13.688 1 83.56 159 CYS A O 1
ATOM 1269 N N . VAL A 1 160 ? -6.078 -14.078 -15.602 1 79.94 160 VAL A N 1
ATOM 1270 C CA . VAL A 1 160 ? -7.477 -13.742 -15.859 1 79.94 160 VAL A CA 1
ATOM 1271 C C . VAL A 1 160 ? -7.945 -14.453 -17.125 1 79.94 160 VAL A C 1
ATOM 1273 O O . VAL A 1 160 ? -7.312 -14.336 -18.188 1 79.94 160 VAL A O 1
ATOM 1276 N N . LEU A 1 161 ? -8.969 -15.266 -16.891 1 73.81 161 LEU A N 1
ATOM 1277 C CA . LEU A 1 161 ? -9.461 -16.062 -18.016 1 73.81 161 LEU A CA 1
ATOM 1278 C C . LEU A 1 161 ? -10.617 -15.352 -18.703 1 73.81 161 LEU A C 1
ATOM 1280 O O . LEU A 1 161 ? -11.383 -14.625 -18.062 1 73.81 161 LEU A O 1
ATOM 1284 N N . THR A 1 162 ? -10.602 -15.07 -19.984 1 61.75 162 THR A N 1
ATOM 1285 C CA . THR A 1 162 ? -11.68 -14.484 -20.781 1 61.75 162 THR A CA 1
ATOM 1286 C C . THR A 1 162 ? -12.922 -15.367 -20.766 1 61.75 162 THR A C 1
ATOM 1288 O O . THR A 1 162 ? -12.828 -16.578 -21 1 61.75 162 THR A O 1
ATOM 1291 N N . GLU A 1 163 ? -13.555 -15.477 -19.578 1 48.09 163 GLU A N 1
ATOM 1292 C CA . GLU A 1 163 ? -14.719 -16.359 -19.672 1 48.09 163 GLU A CA 1
ATOM 1293 C C . GLU A 1 163 ? -15.633 -15.93 -20.828 1 48.09 163 GLU A C 1
ATOM 1295 O O . GLU A 1 163 ? -15.703 -14.742 -21.156 1 48.09 163 GLU A O 1
ATOM 1300 N N . THR A 1 164 ? -15.875 -16.781 -21.719 1 41.44 164 THR A N 1
ATOM 1301 C CA . THR A 1 164 ? -17.234 -16.656 -22.234 1 41.44 164 THR A CA 1
ATOM 1302 C C . THR A 1 164 ? -18.172 -16.141 -21.156 1 41.44 164 THR A C 1
ATOM 1304 O O . THR A 1 164 ? -18.609 -14.984 -21.203 1 41.44 164 THR A O 1
ATOM 1307 N N . ALA A 1 165 ? -19.25 -16.938 -20.672 1 29.91 165 ALA A N 1
ATOM 130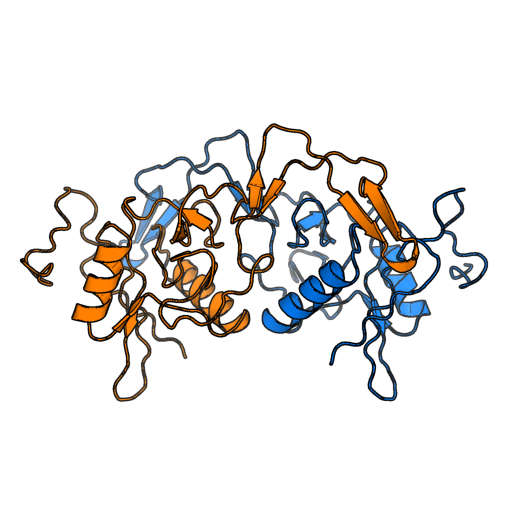8 C CA . ALA A 1 165 ? -20.375 -16.625 -19.797 1 29.91 165 ALA A CA 1
ATOM 1309 C C . ALA A 1 165 ? -19.906 -16.453 -18.359 1 29.91 165 ALA A C 1
ATOM 1311 O O . ALA A 1 165 ? -19.562 -17.438 -17.703 1 29.91 165 ALA A O 1
ATOM 1312 N N . GLY A 1 166 ? -19.609 -15.391 -17.547 1 33.81 166 GLY A N 1
ATOM 1313 C CA . GLY A 1 166 ? -19.719 -14.719 -16.25 1 33.81 166 GLY A CA 1
ATOM 1314 C C . GLY A 1 166 ? -18.469 -14.875 -15.398 1 33.81 166 GLY A C 1
ATOM 1315 O O . GLY A 1 166 ? -18.312 -14.172 -14.398 1 33.81 166 GLY A O 1
ATOM 1316 N N . THR A 1 167 ? -17.969 -16.125 -14.922 1 33.84 167 THR A N 1
ATOM 1317 C CA . TH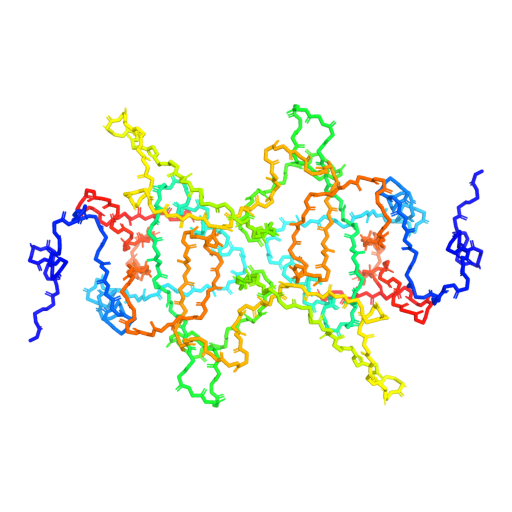R A 1 167 ? -17.188 -16.375 -13.711 1 33.84 167 THR A CA 1
ATOM 1318 C C . THR A 1 167 ? -15.695 -16.156 -13.969 1 33.84 167 THR A C 1
ATOM 1320 O O . THR A 1 167 ? -15.133 -16.719 -14.898 1 33.84 167 THR A O 1
ATOM 1323 N N . TYR A 1 168 ? -15.203 -14.953 -13.742 1 36.78 168 TYR A N 1
ATOM 1324 C CA . TYR A 1 168 ? -13.781 -14.656 -13.844 1 36.78 168 TYR A CA 1
ATOM 1325 C C . TYR A 1 168 ? -12.969 -15.57 -12.938 1 36.78 168 TYR A C 1
ATOM 1327 O O . TYR A 1 168 ? -13.32 -15.766 -11.766 1 36.78 168 TYR A O 1
ATOM 1335 N N . GLY A 1 169 ? -12.555 -16.797 -13.352 1 36.66 169 GLY A N 1
ATOM 1336 C CA . GLY A 1 169 ? -11.734 -17.641 -12.508 1 36.66 169 GLY A CA 1
ATOM 1337 C C . GLY A 1 169 ? -10.305 -17.156 -12.375 1 36.66 169 GLY A C 1
ATOM 1338 O O . GLY A 1 169 ? -9.758 -16.578 -13.312 1 36.66 169 GLY A O 1
ATOM 1339 N N . ILE A 1 170 ? -10.047 -16.469 -11.32 1 39.5 170 ILE A N 1
ATOM 1340 C CA . ILE A 1 170 ? -8.625 -16.328 -11.016 1 39.5 170 ILE A CA 1
ATOM 1341 C C . ILE A 1 170 ? -7.953 -17.703 -11.031 1 39.5 170 ILE A C 1
ATOM 1343 O O . ILE A 1 170 ? -8.367 -18.609 -10.305 1 39.5 170 ILE A O 1
ATOM 1347 N N . GLY A 1 171 ? -7.785 -18.281 -12.141 1 37.22 171 GLY A N 1
ATOM 1348 C CA . GLY A 1 171 ? -7.352 -19.672 -12.266 1 37.22 171 GLY A CA 1
ATOM 1349 C C . GLY A 1 171 ? -5.984 -19.922 -11.664 1 37.22 171 GLY A C 1
ATOM 1350 O O . GLY A 1 171 ? -5.613 -21.062 -11.414 1 37.22 171 GLY A O 1
ATOM 1351 N N . GLY A 1 172 ? -5.027 -19.156 -11.844 1 39.25 172 GLY A N 1
ATOM 1352 C CA . GLY A 1 172 ? -3.697 -19.719 -11.703 1 39.25 172 GLY A CA 1
ATOM 1353 C C . GLY A 1 172 ? -3.273 -19.906 -10.258 1 39.25 172 GLY A C 1
ATOM 1354 O O . GLY A 1 172 ? -2.082 -20.016 -9.969 1 39.25 172 GLY A O 1
ATOM 1355 N N . VAL A 1 173 ? -4.129 -19.484 -9.305 1 37.31 173 VAL A N 1
ATOM 1356 C CA . VAL A 1 173 ? -3.535 -19.75 -7.996 1 37.31 173 VAL A CA 1
ATOM 1357 C C . VAL A 1 173 ? -3.445 -21.25 -7.77 1 37.31 173 VAL A C 1
ATOM 1359 O O . VAL A 1 173 ? -4.461 -21.953 -7.812 1 37.31 173 VAL A O 1
ATOM 1362 N N . GLY A 1 174 ? -2.459 -21.875 -8.312 1 34.03 174 GLY A N 1
ATOM 1363 C CA . GLY A 1 174 ? -2.318 -23.25 -7.891 1 34.03 174 GLY A CA 1
ATOM 1364 C C . GLY A 1 174 ? -2.252 -23.422 -6.383 1 34.03 174 GLY A C 1
ATOM 1365 O O . GLY A 1 174 ? -1.318 -22.938 -5.742 1 34.03 174 GLY A O 1
ATOM 1366 N N . VAL A 1 175 ? -3.41 -23.219 -5.719 1 32.09 175 VAL A N 1
ATOM 1367 C CA . VAL A 1 175 ? -3.375 -23.688 -4.34 1 32.09 175 VAL A CA 1
ATOM 1368 C C . VAL A 1 175 ? -2.842 -25.125 -4.293 1 32.09 175 VAL A C 1
ATOM 1370 O O . VAL A 1 175 ? -2.879 -25.844 -5.297 1 32.09 175 VAL A O 1
ATOM 1373 N N . GLY A 1 176 ? -2.092 -25.375 -3.285 1 30.47 176 GLY A N 1
ATOM 1374 C CA . GLY A 1 176 ? -1.507 -26.703 -3.188 1 30.47 176 GLY A CA 1
ATOM 1375 C C . GLY A 1 176 ? -2.338 -27.766 -3.869 1 30.47 176 GLY A C 1
ATOM 1376 O O . GLY A 1 176 ? -1.8 -28.625 -4.566 1 30.47 176 GLY A O 1
ATOM 1377 N N . GLY A 1 177 ? -3.404 -28.141 -3.48 1 29.95 177 GLY A N 1
ATOM 1378 C CA . GLY A 1 177 ? -4.039 -29.391 -3.891 1 29.95 177 GLY A CA 1
ATOM 1379 C C . GLY A 1 177 ? -4.559 -29.344 -5.316 1 29.95 177 GLY A C 1
ATOM 1380 O O . GLY A 1 177 ? -5.77 -29.281 -5.539 1 29.95 177 GLY A O 1
ATOM 1381 N N . GLY A 1 178 ? -3.578 -29.125 -6.34 1 33.94 178 GLY A N 1
ATOM 1382 C CA . GLY A 1 178 ? -3.771 -29.328 -7.766 1 33.94 178 GLY A CA 1
ATOM 1383 C C . GLY A 1 178 ? -4.723 -28.312 -8.383 1 33.94 178 GLY A C 1
ATOM 1384 O O . GLY A 1 178 ? -4.957 -28.344 -9.594 1 33.94 178 GLY A O 1
ATOM 1385 N N . GLY A 1 179 ? -5.645 -27.719 -7.703 1 34.09 179 GLY A N 1
ATOM 1386 C CA . GLY A 1 179 ? -6.797 -27.078 -8.32 1 34.09 179 GLY A CA 1
ATOM 1387 C C . GLY A 1 179 ? -6.594 -25.594 -8.57 1 34.09 179 GLY A C 1
ATOM 1388 O O . GLY A 1 179 ? -5.668 -24.984 -8.023 1 34.09 179 GLY A O 1
ATOM 1389 N N . VAL A 1 180 ? -6.621 -25.281 -9.953 1 41.44 180 VAL A N 1
ATOM 1390 C CA . VAL A 1 180 ? -6.855 -23.891 -10.336 1 41.44 180 VAL A CA 1
ATOM 1391 C C . VAL A 1 180 ? -7.922 -23.281 -9.438 1 41.44 180 VAL A C 1
ATOM 1393 O O . VAL A 1 180 ? -9.016 -23.844 -9.281 1 41.44 180 VAL A O 1
ATOM 1396 N N . ALA A 1 181 ? -7.27 -22.609 -8.398 1 42.22 181 ALA A N 1
ATOM 1397 C CA . ALA A 1 181 ? -8.32 -21.891 -7.676 1 42.22 181 ALA A CA 1
ATOM 1398 C C . ALA A 1 181 ? -8.984 -20.844 -8.562 1 42.22 181 ALA A C 1
ATOM 1400 O O . ALA A 1 181 ? -8.297 -20.125 -9.305 1 42.22 181 ALA A O 1
ATOM 1401 N N . GLN A 1 182 ? -10.094 -21.234 -9.047 1 40.91 182 GLN A N 1
ATOM 1402 C CA . GLN A 1 182 ? -10.914 -20.266 -9.766 1 40.91 182 GLN A CA 1
ATOM 1403 C C . GLN A 1 182 ? -11.633 -19.328 -8.805 1 40.91 182 GLN A C 1
ATOM 1405 O O . GLN A 1 182 ? -12.211 -19.781 -7.816 1 40.91 182 GLN A O 1
ATOM 1410 N N . LEU A 1 183 ? -11.039 -18.141 -8.719 1 38.34 183 LEU A N 1
ATOM 1411 C CA . LEU A 1 183 ? -11.734 -17.156 -7.91 1 38.34 183 LEU A CA 1
ATOM 1412 C C . LEU A 1 183 ? -12.82 -16.453 -8.719 1 38.34 183 LEU A C 1
ATOM 1414 O O . LEU A 1 183 ? -12.602 -16.062 -9.867 1 38.34 183 LEU A O 1
ATOM 1418 N N . SER A 1 184 ? -14.109 -16.875 -8.484 1 37.31 184 SER A N 1
ATOM 1419 C CA . SER A 1 184 ? -15.219 -16.156 -9.094 1 37.31 184 SER A CA 1
ATOM 1420 C C . SER A 1 184 ? -15.406 -14.773 -8.461 1 37.31 184 SER A C 1
ATOM 1422 O O . SER A 1 184 ? -15.438 -14.648 -7.23 1 37.31 184 SER A O 1
ATOM 1424 N N . LEU A 1 185 ? -14.977 -13.773 -9.078 1 33.59 185 LEU A N 1
ATOM 1425 C CA . LEU A 1 185 ? -15.328 -12.445 -8.586 1 33.59 185 LEU A CA 1
ATOM 1426 C C . LEU A 1 185 ? -16.812 -12.172 -8.789 1 33.59 185 LEU A C 1
ATOM 1428 O O . LEU A 1 185 ? -17.406 -12.609 -9.781 1 33.59 185 LEU A O 1
ATOM 1432 N N . PRO A 1 186 ? -17.531 -11.656 -7.773 1 34.38 186 PRO A N 1
ATOM 1433 C CA . PRO A 1 186 ? -18.953 -11.367 -7.977 1 34.38 186 PRO A CA 1
ATOM 1434 C C . PRO A 1 186 ? -19.203 -10.359 -9.102 1 34.38 186 PRO A C 1
ATOM 1436 O O . PRO A 1 186 ? -18.328 -9.539 -9.398 1 34.38 186 PRO A O 1
ATOM 1439 N N . MET B 1 1 ? -11.867 27.875 25.531 1 17.28 1 MET B N 1
ATOM 1440 C CA . MET B 1 1 ? -10.969 26.938 24.875 1 17.28 1 MET B CA 1
ATOM 1441 C C . MET B 1 1 ? -10.773 27.297 23.406 1 17.28 1 MET B C 1
ATOM 1443 O O . MET B 1 1 ? -11.742 27.406 22.656 1 17.28 1 MET B O 1
ATOM 1447 N N . GLU B 1 2 ? -9.758 28.156 23.031 1 20.92 2 GLU B N 1
ATOM 1448 C CA . GLU B 1 2 ? -9.438 29 21.875 1 20.92 2 GLU B CA 1
ATOM 1449 C C . GLU B 1 2 ? -9.18 28.156 20.641 1 20.92 2 GLU B C 1
ATOM 1451 O O . GLU B 1 2 ? -8.422 27.188 20.688 1 20.92 2 GLU B O 1
ATOM 1456 N N . TYR B 1 3 ? -10.172 27.938 19.938 1 24.12 3 TYR B N 1
ATOM 1457 C CA . TYR B 1 3 ? -10.188 27.375 18.594 1 24.12 3 TYR B CA 1
ATOM 1458 C C . TYR B 1 3 ? -9.086 27.984 17.734 1 24.12 3 TYR B C 1
ATOM 1460 O O . TYR B 1 3 ? -8.664 29.109 17.953 1 24.12 3 TYR B O 1
ATOM 1468 N N . CYS B 1 4 ? -8.102 27.172 17.344 1 32.97 4 CYS B N 1
ATOM 1469 C CA . CYS B 1 4 ? -6.977 27.75 16.625 1 32.97 4 CYS B CA 1
ATOM 1470 C C . CYS B 1 4 ? -7.453 28.75 15.586 1 32.97 4 CYS B C 1
ATOM 1472 O O . CYS B 1 4 ? -8.266 28.422 14.711 1 32.97 4 CYS B O 1
ATOM 1474 N N . SER B 1 5 ? -7.785 29.875 15.914 1 30.61 5 SER B N 1
ATOM 1475 C CA . SER B 1 5 ? -8.18 30.953 15.016 1 30.61 5 SER B CA 1
ATOM 1476 C C . SER B 1 5 ? -7.266 31 13.789 1 30.61 5 SER B C 1
ATOM 1478 O O . SER B 1 5 ? -6.078 30.672 13.875 1 30.61 5 SER B O 1
ATOM 1480 N N . MET B 1 6 ? -7.699 30.891 12.445 1 32.66 6 MET B N 1
ATOM 1481 C CA . MET B 1 6 ? -6.934 31.25 11.25 1 32.66 6 MET B CA 1
ATOM 1482 C C . MET B 1 6 ? -5.855 32.281 11.586 1 32.66 6 MET B C 1
ATOM 1484 O O . MET B 1 6 ? -4.918 32.469 10.805 1 32.66 6 MET B O 1
ATOM 1488 N N . SER B 1 7 ? -5.996 33.125 12.469 1 32.12 7 SER B N 1
ATOM 1489 C CA . SER B 1 7 ? -5.094 34.156 12.945 1 32.12 7 SER B CA 1
ATOM 1490 C C . SER B 1 7 ? -4.059 33.594 13.906 1 32.12 7 SER B C 1
ATOM 1492 O O . SER B 1 7 ? -2.896 34 13.898 1 32.12 7 SER B O 1
ATOM 1494 N N . ASP B 1 8 ? -4.453 33.25 15.203 1 31.03 8 ASP B N 1
ATOM 1495 C CA . ASP B 1 8 ? -3.592 32.812 16.297 1 31.03 8 ASP B CA 1
ATOM 1496 C C . ASP B 1 8 ? -3.375 31.297 16.234 1 31.03 8 ASP B C 1
ATOM 1498 O O . ASP B 1 8 ? -4.16 30.531 16.781 1 31.03 8 ASP B O 1
ATOM 1502 N N . PRO B 1 9 ? -3.076 30.625 15.203 1 36.78 9 PRO B N 1
ATOM 1503 C CA . PRO B 1 9 ? -3.053 29.172 15.086 1 36.78 9 PRO B CA 1
ATOM 1504 C C . PRO B 1 9 ? -2.281 28.5 16.219 1 36.78 9 PRO B C 1
ATOM 1506 O O . PRO B 1 9 ? -1.271 29.031 16.688 1 36.78 9 PRO B O 1
ATOM 1509 N N . PRO B 1 10 ? -2.762 27.969 17.391 1 38.34 10 PRO B N 1
ATOM 1510 C CA . PRO B 1 10 ? -1.909 27.281 18.359 1 38.34 10 PRO B CA 1
ATOM 1511 C C . PRO B 1 10 ? -0.702 26.609 17.703 1 38.34 10 PRO B C 1
ATOM 1513 O O . PRO B 1 10 ? -0.043 25.766 18.328 1 38.34 10 PRO B O 1
ATOM 1516 N N . CYS B 1 11 ? -0.63 26.5 16.422 1 41.19 11 CYS B N 1
ATOM 1517 C CA . CYS B 1 11 ? 0.605 26.062 15.789 1 41.19 11 CYS B CA 1
ATOM 1518 C C . CYS B 1 11 ? 1.804 26.828 16.328 1 41.19 11 CYS B C 1
ATOM 1520 O O . CYS B 1 11 ? 1.911 28.031 16.125 1 41.19 11 CYS B O 1
ATOM 1522 N N . GLN B 1 12 ? 2.086 26.906 17.656 1 36.09 12 GLN B N 1
ATOM 1523 C CA . GLN B 1 12 ? 3.234 27.578 18.25 1 36.09 12 GLN B CA 1
ATOM 1524 C C . GLN B 1 12 ? 4.43 27.578 17.312 1 36.09 12 GLN B C 1
ATOM 1526 O O . GLN B 1 12 ? 5.219 28.531 17.281 1 36.09 12 GLN B O 1
ATOM 1531 N N . GLY B 1 13 ? 5.207 26.328 17.312 1 33.56 13 GLY B N 1
ATOM 1532 C CA . GLY B 1 13 ? 6.621 26.312 16.969 1 33.56 13 GLY B CA 1
ATOM 1533 C C . GLY B 1 13 ? 6.934 27.078 15.703 1 33.56 13 GLY B C 1
ATOM 1534 O O . GLY B 1 13 ? 6.027 27.406 14.93 1 33.56 13 GLY B O 1
ATOM 1535 N N . ASP B 1 14 ? 8.195 27.922 15.703 1 33.5 14 ASP B N 1
ATOM 1536 C CA . ASP B 1 14 ? 8.883 28.547 14.578 1 33.5 14 ASP B CA 1
ATOM 1537 C C . ASP B 1 14 ? 8.586 27.812 13.273 1 33.5 14 ASP B C 1
ATOM 1539 O O . ASP B 1 14 ? 9.281 28 12.273 1 33.5 14 ASP B O 1
ATOM 1543 N N . LEU B 1 15 ? 8.312 26.641 13.438 1 33.28 15 LEU B N 1
ATOM 1544 C CA . LEU B 1 15 ? 8.359 25.797 12.242 1 33.28 15 LEU B CA 1
ATOM 1545 C C . LEU B 1 15 ? 7.461 26.375 11.148 1 33.28 15 LEU B C 1
ATOM 1547 O O . LEU B 1 15 ? 6.555 27.156 11.43 1 33.28 15 LEU B O 1
ATOM 1551 N N . ASP B 1 16 ? 7.715 26.016 9.805 1 37.47 16 ASP B N 1
ATOM 1552 C CA . ASP B 1 16 ? 7.074 26.453 8.562 1 37.47 16 ASP B CA 1
ATOM 1553 C C . ASP B 1 16 ? 5.566 26.594 8.742 1 37.47 16 ASP B C 1
ATOM 1555 O O . ASP B 1 16 ? 4.926 25.734 9.352 1 37.47 16 ASP B O 1
ATOM 1559 N N . GLN B 1 17 ? 5.008 27.766 8.844 1 39.16 17 GLN B N 1
ATOM 1560 C CA . GLN B 1 17 ? 3.668 28.312 9.023 1 39.16 17 GLN B CA 1
ATOM 1561 C C . GLN B 1 17 ? 2.6 27.312 8.609 1 39.16 17 GLN B C 1
ATOM 1563 O O . GLN B 1 17 ? 1.407 27.531 8.82 1 39.16 17 GLN B O 1
ATOM 1568 N N . ARG B 1 18 ? 2.832 26.406 7.625 1 42.25 18 ARG B N 1
ATOM 1569 C CA . ARG B 1 18 ? 1.925 25.688 6.742 1 42.25 18 ARG B CA 1
ATOM 1570 C C . ARG B 1 18 ? 1.12 24.641 7.512 1 42.25 18 ARG B C 1
ATOM 1572 O O . ARG B 1 18 ? 0.088 24.172 7.031 1 42.25 18 ARG B O 1
ATOM 1579 N N . ILE B 1 19 ? 1.578 23.766 8.352 1 51.62 19 ILE B N 1
ATOM 1580 C CA . ILE B 1 19 ? 0.725 22.641 8.742 1 51.62 19 ILE B CA 1
ATOM 1581 C C . ILE B 1 19 ? 0.736 22.484 10.266 1 51.62 19 ILE B C 1
ATOM 1583 O O . ILE B 1 19 ? 1.803 22.438 10.883 1 51.62 19 ILE B O 1
ATOM 1587 N N . CYS B 1 20 ? -0.44 22.859 11.07 1 63.56 20 CYS B N 1
ATOM 1588 C CA . CYS B 1 20 ? -0.618 22.562 12.484 1 63.56 20 CYS B CA 1
ATOM 1589 C C . CYS B 1 20 ? -0.479 21.078 12.766 1 63.56 20 CYS B C 1
ATOM 1591 O O . CYS B 1 20 ? -0.85 20.25 11.93 1 63.56 20 CYS B O 1
ATOM 1593 N N . GLN B 1 21 ? 0.454 20.781 13.773 1 79.5 21 GLN B N 1
ATOM 1594 C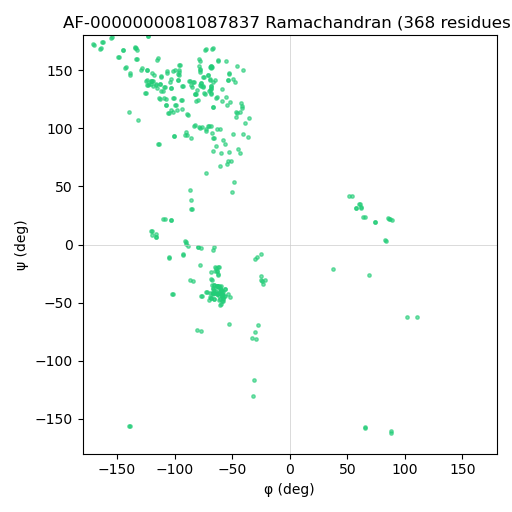 CA . GLN B 1 21 ? 0.519 19.406 14.258 1 79.5 21 GLN B CA 1
ATOM 1595 C C . GLN B 1 21 ? -0.17 19.266 15.609 1 79.5 21 GLN B C 1
ATOM 1597 O O . GLN B 1 21 ? 0.195 19.953 16.578 1 79.5 21 GLN B O 1
ATOM 1602 N N . VAL B 1 22 ? -1.178 18.531 15.609 1 84.38 22 VAL B N 1
ATOM 1603 C CA . VAL B 1 22 ? -2.023 18.375 16.781 1 84.38 22 VAL B CA 1
ATOM 1604 C C . VAL B 1 22 ? -2.342 16.891 17 1 84.38 22 VAL B C 1
ATOM 1606 O O . VAL B 1 22 ? -1.978 16.047 16.172 1 84.38 22 VAL B O 1
ATOM 1609 N N . SER B 1 23 ? -2.943 16.547 18.172 1 90.31 23 SER B N 1
ATOM 1610 C CA . SER B 1 23 ? -3.395 15.18 18.422 1 90.31 23 SER B CA 1
ATOM 1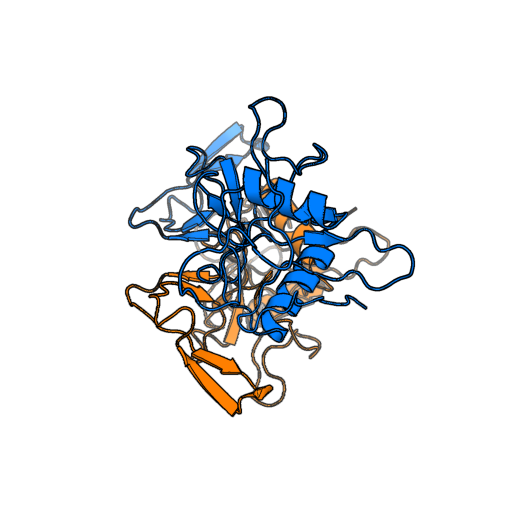611 C C . SER B 1 23 ? -4.559 14.805 17.516 1 90.31 23 SER B C 1
ATOM 1613 O O . SER B 1 23 ? -5.129 15.672 16.844 1 90.31 23 SER B O 1
ATOM 1615 N N . TRP B 1 24 ? -4.879 13.562 17.484 1 94.06 24 TRP B N 1
ATOM 1616 C CA . TRP B 1 24 ? -5.953 13.109 16.625 1 94.06 24 TRP B CA 1
ATOM 1617 C C . TRP B 1 24 ? -7.273 13.773 16.984 1 94.06 24 TRP B C 1
ATOM 1619 O O . TRP B 1 24 ? -8.023 14.219 16.109 1 94.06 24 TRP B O 1
ATOM 1629 N N . GLY B 1 25 ? -7.59 13.789 18.344 1 93.12 25 GLY B N 1
ATOM 1630 C CA . GLY B 1 25 ? -8.805 14.445 18.797 1 93.12 25 GLY B CA 1
ATOM 1631 C C . GLY B 1 25 ? -8.867 15.914 18.438 1 93.12 25 GLY B C 1
ATOM 1632 O O . GLY B 1 25 ? -9.898 16.406 17.984 1 93.12 25 GLY B O 1
ATOM 1633 N N . GLU B 1 26 ? -7.762 16.578 18.609 1 86.94 26 GLU B N 1
ATOM 1634 C CA . GLU B 1 26 ? -7.676 18 18.25 1 86.94 26 GLU B CA 1
ATOM 1635 C C . GLU B 1 26 ? -7.801 18.188 16.75 1 86.94 26 GLU B C 1
ATOM 1637 O O . GLU B 1 26 ? -8.359 19.188 16.281 1 86.94 26 GLU B O 1
ATOM 1642 N N . ALA B 1 27 ? -7.23 17.281 15.961 1 86.75 27 ALA B N 1
ATOM 1643 C CA . ALA B 1 27 ? -7.352 17.328 14.5 1 86.75 27 ALA B CA 1
ATOM 1644 C C . ALA B 1 27 ? -8.812 17.266 14.07 1 86.75 27 ALA B C 1
ATOM 1646 O O . ALA B 1 27 ? -9.242 18 13.188 1 86.75 27 ALA B O 1
ATOM 1647 N N . GLY B 1 28 ? -9.555 16.344 14.727 1 88.5 28 GLY B N 1
ATOM 1648 C CA . GLY B 1 28 ? -10.984 16.266 14.469 1 88.5 28 GLY B CA 1
ATOM 1649 C C . GLY B 1 28 ? -11.711 17.562 14.766 1 88.5 28 GLY B C 1
ATOM 1650 O O . GLY B 1 28 ? -12.531 18.016 13.961 1 88.5 28 GLY B O 1
ATOM 1651 N N . ALA B 1 29 ? -11.438 18.078 15.891 1 85.19 29 ALA B N 1
ATOM 1652 C CA . ALA B 1 29 ? -12.07 19.344 16.281 1 85.19 29 ALA B CA 1
ATOM 1653 C C . ALA B 1 29 ? -11.711 20.469 15.305 1 85.19 29 ALA B C 1
ATOM 1655 O O . ALA B 1 29 ? -12.555 21.281 14.969 1 85.19 29 ALA B O 1
ATOM 1656 N N . PHE B 1 30 ? -10.5 20.453 14.867 1 77.69 30 PHE B N 1
ATOM 1657 C CA . PHE B 1 30 ? -10.031 21.438 13.898 1 77.69 30 PHE B CA 1
ATOM 1658 C C . PHE B 1 30 ? -10.844 21.359 12.609 1 77.69 30 PHE B C 1
ATOM 1660 O O . PHE B 1 30 ? -11.336 22.391 12.117 1 77.69 30 PHE B O 1
ATOM 1667 N N . CYS B 1 31 ? -10.953 20.125 12.047 1 82.44 31 CYS B N 1
ATOM 1668 C CA . CYS B 1 31 ? -11.719 19.953 10.812 1 82.44 31 CYS B CA 1
ATOM 1669 C C . CYS B 1 31 ? -13.164 20.375 11.008 1 82.44 31 CYS B C 1
ATOM 1671 O O . CYS B 1 31 ? -13.773 20.969 10.109 1 82.44 31 CYS B O 1
ATOM 1673 N N . GLU B 1 32 ? -13.766 20.141 12.18 1 83.94 32 GLU B N 1
ATOM 1674 C CA . GLU B 1 32 ? -15.148 20.516 12.469 1 83.94 32 GLU B CA 1
ATOM 1675 C C . GLU B 1 32 ? -15.305 22.047 12.477 1 83.94 32 GLU B C 1
ATOM 1677 O O . GLU B 1 32 ? -16.328 22.562 12.016 1 83.94 32 GLU B O 1
ATOM 1682 N N . THR B 1 33 ? -14.367 22.672 12.984 1 74.38 33 THR B N 1
ATOM 1683 C CA . THR B 1 33 ? -14.398 24.141 13.023 1 74.38 33 THR B CA 1
ATOM 1684 C C . THR B 1 33 ? -14.414 24.719 11.617 1 74.38 33 THR B C 1
ATOM 1686 O O . THR B 1 33 ? -14.984 25.781 11.383 1 74.38 33 THR B O 1
ATOM 1689 N N . LEU B 1 34 ? -13.867 23.953 10.617 1 70.81 34 LEU B N 1
ATOM 1690 C CA . LEU B 1 34 ? -13.812 24.391 9.227 1 70.81 34 LEU B CA 1
ATOM 1691 C C . LEU B 1 34 ? -15.078 23.984 8.477 1 70.81 34 LEU B C 1
ATOM 1693 O O . LEU B 1 34 ? -15.242 24.312 7.297 1 70.81 34 LEU B O 1
ATOM 1697 N N . GLY B 1 35 ? -15.953 23.312 9.18 1 75.06 35 GLY B N 1
ATOM 1698 C CA . GLY B 1 35 ? -17.188 22.875 8.547 1 75.06 35 GLY B CA 1
ATOM 1699 C C . GLY B 1 35 ? -17.062 21.5 7.891 1 75.06 35 GLY B C 1
ATOM 1700 O O . GLY B 1 35 ? -17.828 21.188 6.98 1 75.06 35 GLY B O 1
ATOM 1701 N N . GLY B 1 36 ? -16.062 20.812 8.375 1 82.38 36 GLY B N 1
ATOM 1702 C CA . GLY B 1 36 ? -15.844 19.484 7.805 1 82.38 36 GLY B CA 1
ATOM 1703 C C . GLY B 1 36 ? -15.484 18.438 8.844 1 82.38 36 GLY B C 1
ATOM 1704 O O . GLY B 1 36 ? -15.93 18.516 9.992 1 82.38 36 GLY B O 1
ATOM 1705 N N . GLU B 1 37 ? -14.82 17.391 8.438 1 87.75 37 GLU B N 1
ATOM 1706 C CA . GLU B 1 37 ? -14.367 16.297 9.281 1 87.75 37 GLU B CA 1
ATOM 1707 C C . GLU B 1 37 ? -13.078 15.68 8.75 1 87.75 37 GLU B C 1
ATOM 1709 O O . GLU B 1 37 ? -12.664 15.969 7.629 1 87.75 37 GLU B O 1
ATOM 1714 N N . LEU B 1 38 ? -12.414 14.984 9.594 1 90.62 38 LEU B N 1
ATOM 1715 C CA . LEU B 1 38 ? -11.266 14.227 9.094 1 90.62 38 LEU B CA 1
ATOM 1716 C C . LEU B 1 38 ? -11.68 13.336 7.922 1 90.62 38 LEU B C 1
ATOM 1718 O O . LEU B 1 38 ? -12.742 12.711 7.953 1 90.62 38 LEU B O 1
ATOM 1722 N N . ILE B 1 39 ? -10.844 13.242 6.969 1 89.06 39 ILE B N 1
ATOM 1723 C CA . ILE B 1 39 ? -11.188 12.539 5.738 1 89.06 39 ILE B CA 1
ATOM 1724 C C . ILE B 1 39 ? -11.328 11.047 6.016 1 89.06 39 ILE B C 1
ATOM 1726 O O . ILE B 1 39 ? -10.562 10.477 6.801 1 89.06 39 ILE B O 1
ATOM 1730 N N . THR B 1 40 ? -12.328 10.445 5.48 1 93.94 40 THR B N 1
ATOM 1731 C CA . THR B 1 40 ? -12.516 9 5.375 1 93.94 40 THR B CA 1
ATOM 1732 C C . THR B 1 40 ? -12.5 8.562 3.914 1 93.94 40 THR B C 1
ATOM 1734 O O . THR B 1 40 ? -12.633 9.383 3.008 1 93.94 40 THR B O 1
ATOM 1737 N N . PHE B 1 41 ? -12.219 7.277 3.643 1 92.88 41 PHE B N 1
ATOM 1738 C CA . PHE B 1 41 ? -12.148 6.82 2.26 1 92.88 41 PHE B CA 1
ATOM 1739 C C . PHE B 1 41 ? -13.328 5.914 1.926 1 92.88 41 PHE B C 1
ATOM 1741 O O . PHE B 1 41 ? -13.617 4.969 2.66 1 92.88 41 PHE B O 1
ATOM 1748 N N . LYS B 1 42 ? -13.93 6.18 0.842 1 88.56 42 LYS B N 1
ATOM 1749 C CA . LYS B 1 42 ? -15.094 5.426 0.389 1 88.56 42 LYS B CA 1
ATOM 1750 C C . LYS B 1 42 ? -14.68 4.078 -0.197 1 88.56 42 LYS B C 1
ATOM 1752 O O . LYS B 1 42 ? -15.375 3.076 -0.005 1 88.56 42 LYS B O 1
ATOM 1757 N N . ASN B 1 43 ? -13.719 4.098 -0.954 1 91.44 43 ASN B N 1
ATOM 1758 C CA . ASN B 1 43 ? -13.156 2.912 -1.589 1 91.44 43 ASN B CA 1
ATOM 1759 C C . ASN B 1 43 ? -11.68 3.115 -1.944 1 91.44 43 ASN B C 1
ATOM 1761 O O . ASN B 1 43 ? -11.125 4.188 -1.7 1 91.44 43 ASN B O 1
ATOM 1765 N N . ALA B 1 44 ? -11.117 2.102 -2.475 1 94.94 44 ALA B N 1
ATOM 1766 C CA . ALA B 1 44 ? -9.688 2.145 -2.758 1 94.94 44 ALA B CA 1
ATOM 1767 C C . ALA B 1 44 ? -9.367 3.186 -3.826 1 94.94 44 ALA B C 1
ATOM 1769 O O . ALA B 1 44 ? -8.305 3.812 -3.795 1 94.94 44 ALA B O 1
ATOM 1770 N N . THR B 1 45 ? -10.219 3.377 -4.785 1 90.38 45 THR B N 1
ATOM 1771 C CA . THR B 1 45 ? -9.992 4.367 -5.832 1 90.38 45 THR B CA 1
ATOM 1772 C C . THR B 1 45 ? -10.023 5.781 -5.258 1 90.38 45 THR B C 1
ATOM 1774 O O . THR B 1 45 ? -9.188 6.617 -5.605 1 90.38 45 THR B O 1
ATOM 1777 N N . HIS B 1 46 ? -10.984 6.059 -4.352 1 88.44 46 HIS B N 1
ATOM 1778 C CA . HIS B 1 46 ? -11.023 7.332 -3.641 1 88.44 46 HIS B CA 1
ATOM 1779 C C . HIS B 1 46 ? -9.727 7.57 -2.871 1 88.44 46 HIS B C 1
ATOM 1781 O O . HIS B 1 46 ? -9.148 8.656 -2.943 1 88.44 46 HIS B O 1
ATOM 1787 N N . TYR B 1 47 ? -9.281 6.559 -2.164 1 93 47 TYR B N 1
ATOM 1788 C CA . TYR B 1 47 ? -8.016 6.602 -1.431 1 93 47 TYR B CA 1
ATOM 1789 C C . TYR B 1 47 ? -6.855 6.926 -2.361 1 93 47 TYR B C 1
ATOM 1791 O O . TYR B 1 47 ? -6.039 7.797 -2.062 1 93 47 TYR B O 1
ATOM 1799 N N . ALA B 1 48 ? -6.844 6.305 -3.486 1 92.25 48 ALA B N 1
ATOM 1800 C CA . ALA B 1 48 ? -5.789 6.508 -4.477 1 92.25 48 ALA B CA 1
ATOM 1801 C C . ALA B 1 48 ? -5.781 7.949 -4.98 1 92.25 48 ALA B C 1
ATOM 1803 O O . ALA B 1 48 ? -4.715 8.547 -5.16 1 92.25 48 ALA B O 1
ATOM 1804 N N . GLU B 1 49 ? -6.891 8.492 -5.227 1 87.12 49 GLU B N 1
ATOM 1805 C CA . GLU B 1 49 ? -7.012 9.852 -5.734 1 87.12 49 GLU B CA 1
ATOM 1806 C C . GLU B 1 49 ? -6.48 10.867 -4.727 1 87.12 49 GLU B C 1
ATOM 1808 O O . GLU B 1 49 ? -5.793 11.82 -5.098 1 87.12 49 GLU B O 1
ATOM 1813 N N . VAL B 1 50 ? -6.793 10.664 -3.484 1 85.5 50 VAL B N 1
ATOM 1814 C CA . VAL B 1 50 ? -6.359 11.578 -2.432 1 85.5 50 VAL B CA 1
ATOM 1815 C C . VAL B 1 50 ? -4.84 11.539 -2.303 1 85.5 50 VAL B C 1
ATOM 1817 O O . VAL B 1 50 ? -4.188 12.578 -2.256 1 85.5 50 VAL B O 1
ATOM 1820 N N . VAL B 1 51 ? -4.324 10.352 -2.279 1 91.12 51 VAL B N 1
ATOM 1821 C CA . VAL B 1 51 ? -2.881 10.203 -2.131 1 91.12 51 VAL B CA 1
ATOM 1822 C C . VAL B 1 51 ? -2.168 10.844 -3.32 1 91.12 51 VAL B C 1
ATOM 1824 O O . VAL B 1 51 ? -1.143 11.508 -3.152 1 91.12 51 VAL B O 1
ATOM 1827 N N . THR B 1 52 ? -2.719 10.625 -4.488 1 86.19 52 THR B N 1
ATOM 1828 C CA . THR B 1 52 ? -2.15 11.234 -5.684 1 86.19 52 THR B CA 1
ATOM 1829 C C . THR B 1 52 ? -2.127 12.758 -5.562 1 86.19 52 THR B C 1
ATOM 1831 O O . THR B 1 52 ? -1.134 13.398 -5.91 1 86.19 52 THR B O 1
ATOM 1834 N N . HIS B 1 53 ? -3.162 13.289 -5.039 1 79.81 53 HIS B N 1
ATOM 1835 C CA . HIS B 1 53 ? -3.244 14.734 -4.875 1 79.81 53 HIS B CA 1
ATOM 1836 C C . HIS B 1 53 ? -2.211 15.234 -3.869 1 79.81 53 HIS B C 1
ATOM 1838 O O . HIS B 1 53 ? -1.634 16.312 -4.051 1 79.81 53 HIS B O 1
ATOM 1844 N N . LEU B 1 54 ? -2.016 14.539 -2.775 1 82.19 54 LEU B N 1
ATOM 1845 C CA . LEU B 1 54 ? -1.021 14.914 -1.775 1 82.19 54 LEU B CA 1
ATOM 1846 C C . LEU B 1 54 ? 0.377 14.945 -2.385 1 82.19 54 LEU B C 1
ATOM 1848 O O . LEU B 1 54 ? 1.159 15.852 -2.109 1 82.19 54 LEU B O 1
ATOM 1852 N N . LYS B 1 55 ? 0.617 13.992 -3.229 1 83.12 55 LYS B N 1
ATOM 1853 C CA . LYS B 1 55 ? 1.917 13.898 -3.887 1 83.12 55 LYS B CA 1
ATOM 1854 C C . LYS B 1 55 ? 2.115 15.055 -4.867 1 83.12 55 LYS B C 1
ATOM 1856 O O . LYS B 1 55 ? 3.18 15.672 -4.898 1 83.12 55 LYS B O 1
ATOM 1861 N N . GLU B 1 56 ? 1.125 15.289 -5.633 1 76.88 56 GLU B N 1
ATOM 1862 C CA . GLU B 1 56 ? 1.205 16.344 -6.633 1 76.88 56 GLU B CA 1
ATOM 1863 C C . GLU B 1 56 ? 1.385 17.719 -5.977 1 76.88 56 GLU B C 1
ATOM 1865 O O . GLU B 1 56 ? 2.061 18.578 -6.527 1 76.88 56 GLU B O 1
ATOM 1870 N N . ALA B 1 57 ? 0.744 17.859 -4.832 1 72.31 57 ALA B N 1
ATOM 1871 C CA . ALA B 1 57 ? 0.83 19.125 -4.102 1 72.31 57 ALA B CA 1
ATOM 1872 C C . ALA B 1 57 ? 2.139 19.219 -3.322 1 72.31 57 ALA B C 1
ATOM 1874 O O . ALA B 1 57 ? 2.402 20.219 -2.66 1 72.31 57 ALA B O 1
ATOM 1875 N N . GLN B 1 58 ? 2.957 18.125 -3.389 1 77.62 58 GLN B N 1
ATOM 1876 C CA . GLN B 1 58 ? 4.273 18.078 -2.766 1 77.62 58 GLN B CA 1
ATOM 1877 C C . GLN B 1 58 ? 4.18 18.281 -1.256 1 77.62 58 GLN B C 1
ATOM 1879 O O . GLN B 1 58 ? 4.988 19 -0.671 1 77.62 58 GLN B O 1
ATOM 1884 N N . LEU B 1 59 ? 3.1 17.75 -0.732 1 78.69 59 LEU B N 1
ATOM 1885 C CA . LEU B 1 59 ? 2.949 17.766 0.719 1 78.69 59 LEU B CA 1
ATOM 1886 C C . LEU B 1 59 ? 3.754 16.625 1.357 1 78.69 59 LEU B C 1
ATOM 1888 O O . LEU B 1 59 ? 3.74 15.5 0.869 1 78.69 59 LEU B O 1
ATOM 1892 N N . THR B 1 60 ? 4.488 17 2.393 1 83.25 60 THR B N 1
ATOM 1893 C CA . THR B 1 60 ? 5.383 16.016 2.979 1 83.25 60 THR B CA 1
ATOM 1894 C C . THR B 1 60 ? 5.023 15.758 4.441 1 83.25 60 THR B C 1
ATOM 1896 O O . THR B 1 60 ? 5.727 15.023 5.137 1 83.25 60 THR B O 1
ATOM 1899 N N . SER B 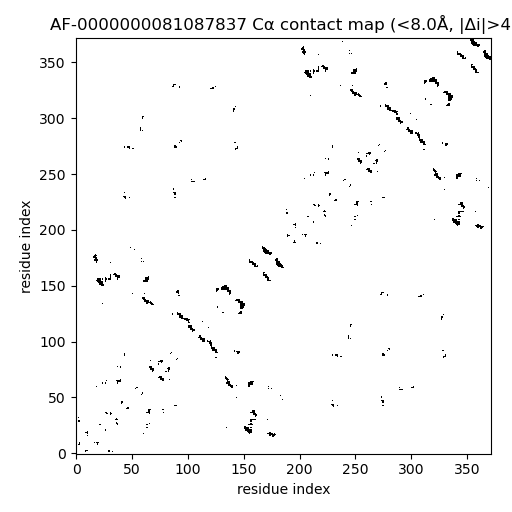1 61 ? 3.955 16.25 4.934 1 81.5 61 SER B N 1
ATOM 1900 C CA . SER B 1 61 ? 3.539 16.109 6.324 1 81.5 61 SER B CA 1
ATOM 1901 C C . SER B 1 61 ? 2.936 14.734 6.586 1 81.5 61 SER B C 1
ATOM 1903 O O . SER B 1 61 ? 2.535 14.039 5.652 1 81.5 61 SER B O 1
ATOM 1905 N N . ASP B 1 62 ? 2.945 14.352 7.836 1 89.62 62 ASP B N 1
ATOM 1906 C CA . ASP B 1 62 ? 2.117 13.242 8.305 1 89.62 62 ASP B CA 1
ATOM 1907 C C . ASP B 1 62 ? 0.707 13.719 8.648 1 89.62 62 ASP B C 1
ATOM 1909 O O . ASP B 1 62 ? 0.536 14.734 9.32 1 89.62 62 ASP B O 1
ATOM 1913 N N . PHE B 1 63 ? -0.291 12.938 8.211 1 90 63 PHE B N 1
ATOM 1914 C CA . PHE B 1 63 ? -1.656 13.422 8.359 1 90 63 PHE B CA 1
ATOM 1915 C C . PHE B 1 63 ? -2.486 12.469 9.203 1 90 63 PHE B C 1
ATOM 1917 O O . PHE B 1 63 ? -2.369 11.25 9.07 1 90 63 PHE B O 1
ATOM 1924 N N . TRP B 1 64 ? -3.268 13.109 10.055 1 92.62 64 TRP B N 1
ATOM 1925 C CA . TRP B 1 64 ? -4.367 12.367 10.656 1 92.62 64 TRP B CA 1
ATOM 1926 C C . TRP B 1 64 ? -5.523 12.211 9.672 1 92.62 64 TRP B C 1
ATOM 1928 O O . TRP B 1 64 ? -5.879 13.164 8.969 1 92.62 64 TRP B O 1
ATOM 1938 N N . ILE B 1 65 ? -6.105 11.055 9.648 1 94.75 65 ILE B N 1
ATOM 1939 C CA . ILE B 1 65 ? -7.344 10.828 8.914 1 94.75 65 ILE B CA 1
ATOM 1940 C C . ILE B 1 65 ? -8.414 10.297 9.867 1 94.75 65 ILE B C 1
ATOM 1942 O O . ILE B 1 65 ? -8.164 10.117 11.062 1 94.75 65 ILE B O 1
ATOM 1946 N N . GLY B 1 66 ? -9.609 10.047 9.352 1 96.75 66 GLY B N 1
ATOM 1947 C CA . GLY B 1 66 ? -10.773 9.82 10.188 1 96.75 66 GLY B CA 1
ATOM 1948 C C . GLY B 1 66 ? -10.906 8.375 10.641 1 96.75 66 GLY B C 1
ATOM 1949 O O . GLY B 1 66 ? -12.023 7.859 10.766 1 96.75 66 GLY B O 1
ATOM 1950 N N . GLY B 1 67 ? -9.836 7.699 10.805 1 97.44 67 GLY B N 1
ATOM 1951 C CA . GLY B 1 67 ? -9.883 6.328 11.297 1 97.44 67 GLY B CA 1
ATOM 1952 C C . GLY B 1 67 ? -9.414 6.195 12.734 1 97.44 67 GLY B C 1
ATOM 1953 O O . GLY B 1 67 ? -8.508 6.914 13.164 1 97.44 67 GLY B O 1
ATOM 1954 N N . ARG B 1 68 ? -10.008 5.188 13.422 1 96.69 68 ARG B N 1
ATOM 1955 C CA . ARG B 1 68 ? -9.602 4.93 14.805 1 96.69 68 ARG B CA 1
ATOM 1956 C C . ARG B 1 68 ? -10.094 3.564 15.273 1 96.69 68 ARG B C 1
ATOM 1958 O O . ARG B 1 68 ? -10.867 2.904 14.57 1 96.69 68 ARG B O 1
ATOM 1965 N N . TYR B 1 69 ? -9.562 3.152 16.406 1 96.31 69 TYR B N 1
ATOM 1966 C CA . TYR B 1 69 ? -10.023 1.979 17.141 1 96.31 69 TYR B CA 1
ATOM 1967 C C . TYR B 1 69 ? -10.633 2.377 18.484 1 96.31 69 TYR B C 1
ATOM 1969 O O . TYR B 1 69 ? -9.953 2.318 19.516 1 96.31 69 TYR B O 1
ATOM 1977 N N . PRO B 1 70 ? -11.914 2.713 18.531 1 93.31 70 PRO B N 1
ATOM 1978 C CA . PRO B 1 70 ? -12.516 3.232 19.75 1 93.31 70 PRO B CA 1
ATOM 1979 C C . PRO B 1 70 ? -12.695 2.156 20.828 1 93.31 70 PRO B C 1
ATOM 1981 O O . PRO B 1 70 ? -12.5 2.422 22.016 1 93.31 70 PRO B O 1
ATOM 1984 N N . ASN B 1 71 ? -13.102 0.96 20.453 1 91.75 71 ASN B N 1
ATOM 1985 C CA . ASN B 1 71 ? -13.32 -0.167 21.359 1 91.75 71 ASN B CA 1
ATOM 1986 C C . ASN B 1 71 ? -13.375 -1.489 20.594 1 91.75 71 ASN B C 1
ATOM 1988 O O . ASN B 1 71 ? -13.344 -1.504 19.359 1 91.75 71 ASN B O 1
ATOM 1992 N N . GLU B 1 72 ? -13.445 -2.561 21.328 1 90.56 72 GLU B N 1
ATOM 1993 C CA . GLU B 1 72 ? -13.383 -3.898 20.734 1 90.56 72 GLU B CA 1
ATOM 1994 C C . GLU B 1 72 ? -14.633 -4.191 19.906 1 90.56 72 GLU B C 1
ATOM 1996 O O . GLU B 1 72 ? -14.57 -4.926 18.922 1 90.56 72 GLU B O 1
ATOM 2001 N N . SER B 1 73 ? -15.742 -3.66 20.219 1 93.12 73 SER B N 1
ATOM 2002 C CA . SER B 1 73 ? -17 -3.924 19.531 1 93.12 73 SER B CA 1
ATOM 2003 C C . SER B 1 73 ? -16.984 -3.324 18.125 1 93.12 73 SER B C 1
ATOM 2005 O O . SER B 1 73 ? -17.406 -3.973 17.156 1 93.12 73 SER B O 1
ATOM 2007 N N . LEU B 1 74 ? -16.531 -2.117 17.953 1 92.69 74 LEU B N 1
ATOM 2008 C CA . LEU B 1 74 ? -16.516 -1.442 16.672 1 92.69 74 LEU B CA 1
ATOM 2009 C C . LEU B 1 74 ? -15.281 -1.829 15.859 1 92.69 74 LEU B C 1
ATOM 2011 O O . LEU B 1 74 ? -15.32 -1.843 14.633 1 92.69 74 LEU B O 1
ATOM 2015 N N . GLY B 1 75 ? -14.156 -2.121 16.656 1 93.88 75 GLY B N 1
ATOM 2016 C CA . GLY B 1 75 ? -12.906 -2.367 15.961 1 93.88 75 GLY B CA 1
ATOM 2017 C C . GLY B 1 75 ? -12.375 -1.148 15.227 1 93.88 75 GLY B C 1
ATOM 2018 O O . GLY B 1 75 ? -12.688 -0.014 15.602 1 93.88 75 GLY B O 1
ATOM 2019 N N . TRP B 1 76 ? -11.555 -1.361 14.258 1 96.31 76 TRP B N 1
ATOM 2020 C CA . TRP B 1 76 ? -11.109 -0.255 13.414 1 96.31 76 TRP B CA 1
ATOM 2021 C C . TRP B 1 76 ? -12.266 0.311 12.602 1 96.31 76 TRP B C 1
ATOM 2023 O O . TRP B 1 76 ? -12.875 -0.404 11.805 1 96.31 76 TRP B O 1
ATOM 2033 N N . SER B 1 77 ? -12.547 1.553 12.852 1 97.06 77 SER B N 1
ATOM 2034 C CA . SER B 1 77 ? -13.719 2.168 12.234 1 97.06 77 SER B CA 1
ATOM 2035 C C . SER B 1 77 ? -13.445 3.617 11.852 1 97.06 77 SER B C 1
ATOM 2037 O O . SER B 1 77 ? -12.555 4.258 12.422 1 97.06 77 SER B O 1
ATOM 2039 N N . TRP B 1 78 ? -14.18 4 10.852 1 97.69 78 TRP B N 1
ATOM 2040 C CA . TRP B 1 78 ? -14.172 5.418 10.508 1 97.69 78 TRP B CA 1
ATOM 2041 C C . TRP B 1 78 ? -14.961 6.227 11.539 1 97.69 78 TRP B C 1
ATOM 2043 O O . TRP B 1 78 ? -15.664 5.66 12.375 1 97.69 78 TRP B O 1
ATOM 2053 N N . ILE B 1 79 ? -14.805 7.539 11.477 1 96.62 79 ILE B N 1
ATOM 2054 C CA . ILE B 1 79 ? -15.43 8.43 12.453 1 96.62 79 ILE B CA 1
ATOM 2055 C C . ILE B 1 79 ? -16.953 8.289 12.383 1 96.62 79 ILE B C 1
ATOM 2057 O O . ILE B 1 79 ? -17.656 8.656 13.32 1 96.62 79 ILE B O 1
ATOM 2061 N N . ASP B 1 80 ? -17.531 7.766 11.297 1 94.06 80 ASP B N 1
ATOM 2062 C CA . ASP B 1 80 ? -18.969 7.535 11.188 1 94.06 80 ASP B CA 1
ATOM 2063 C C . ASP B 1 80 ? -19.344 6.141 11.68 1 94.06 80 ASP B C 1
ATOM 2065 O O . ASP B 1 80 ? -20.469 5.684 11.469 1 94.06 80 ASP B O 1
ATOM 2069 N N . ASP B 1 81 ? -18.422 5.398 12.148 1 95.25 81 ASP B N 1
ATOM 2070 C CA . ASP B 1 81 ? -18.578 4.098 12.789 1 95.25 81 ASP B CA 1
ATOM 2071 C C . ASP B 1 81 ? -18.672 2.982 11.75 1 95.25 81 ASP B C 1
ATOM 2073 O O . ASP B 1 81 ? -18.891 1.82 12.094 1 95.25 81 ASP B O 1
ATOM 2077 N N . SER B 1 82 ? -18.547 3.336 10.508 1 96.25 82 SER B N 1
ATOM 2078 C CA . SER B 1 82 ? -18.453 2.271 9.516 1 96.25 82 SER B CA 1
ATOM 2079 C C . SER B 1 82 ? -17.109 1.537 9.617 1 96.25 82 SER B C 1
ATOM 2081 O O . SER B 1 82 ? -16.094 2.133 9.977 1 96.25 82 SER B O 1
ATOM 2083 N N . PRO B 1 83 ? -17.109 0.311 9.359 1 96.38 83 PRO B N 1
ATOM 2084 C CA . PRO B 1 83 ? -15.883 -0.479 9.5 1 96.38 83 PRO B CA 1
ATOM 2085 C C . PRO B 1 83 ? -14.828 -0.127 8.445 1 96.38 83 PRO B C 1
ATOM 2087 O O . PRO B 1 83 ? -15.172 0.156 7.297 1 96.38 83 PRO B O 1
ATOM 2090 N N . MET B 1 84 ? -13.648 -0.12 8.828 1 96.69 84 MET B N 1
ATOM 2091 C CA . MET B 1 84 ? -12.531 0.073 7.902 1 96.69 84 MET B CA 1
ATOM 2092 C C . MET B 1 84 ? -12.094 -1.256 7.301 1 96.69 84 MET B C 1
ATOM 2094 O O . MET B 1 84 ? -12.047 -2.273 7.992 1 96.69 84 MET B O 1
ATOM 2098 N N . GLN B 1 85 ? -11.781 -1.209 6.035 1 94.69 85 GLN B N 1
ATOM 2099 C CA . GLN B 1 85 ? -11.148 -2.371 5.418 1 94.69 85 GLN B CA 1
ATOM 2100 C C . GLN B 1 85 ? -9.695 -2.5 5.859 1 94.69 85 GLN B C 1
ATOM 2102 O O . GLN B 1 85 ? -8.93 -1.539 5.773 1 94.69 85 GLN B O 1
ATOM 2107 N N . LEU B 1 86 ? -9.375 -3.709 6.297 1 94.88 86 LEU B N 1
ATOM 2108 C CA . LEU B 1 86 ? -8.008 -3.938 6.762 1 94.88 86 LEU B CA 1
ATOM 2109 C C . LEU B 1 86 ? -7.148 -4.531 5.652 1 94.88 86 LEU B C 1
ATOM 2111 O O . LEU B 1 86 ? -7.672 -5.125 4.707 1 94.88 86 LEU B O 1
ATOM 2115 N N . GLY B 1 87 ? -5.832 -4.258 5.809 1 95.56 87 GLY B N 1
ATOM 2116 C CA . GLY B 1 87 ? -4.891 -4.891 4.902 1 95.56 87 GLY B CA 1
ATOM 2117 C C . GLY B 1 87 ? -4.66 -4.094 3.633 1 95.56 87 GLY B C 1
ATOM 2118 O O . GLY B 1 87 ? -4.863 -2.877 3.609 1 95.56 87 GLY B O 1
ATOM 2119 N N . THR B 1 88 ? -4.121 -4.77 2.602 1 96.56 88 THR B N 1
ATOM 2120 C CA . THR B 1 88 ? -3.875 -4.195 1.283 1 96.56 88 THR B CA 1
ATOM 2121 C C . THR B 1 88 ? -5.191 -3.891 0.572 1 96.56 88 THR B C 1
ATOM 2123 O O . THR B 1 88 ? -6.109 -4.715 0.573 1 96.56 88 THR B O 1
ATOM 2126 N N . PRO B 1 89 ? -5.305 -2.699 0.076 1 97.31 89 PRO B N 1
ATOM 2127 C CA . PRO B 1 89 ? -4.242 -1.786 -0.349 1 97.31 89 PRO B CA 1
ATOM 2128 C C . PRO B 1 89 ? -4.09 -0.581 0.577 1 97.31 89 PRO B C 1
ATOM 2130 O O . PRO B 1 89 ? -3.521 0.439 0.181 1 97.31 89 PRO B O 1
ATOM 2133 N N . TYR B 1 90 ? -4.516 -0.639 1.775 1 98.06 90 TYR B N 1
ATOM 2134 C CA . TYR B 1 90 ? -4.621 0.571 2.584 1 98.06 90 TYR B CA 1
ATOM 2135 C C . TYR B 1 90 ? -3.461 0.669 3.568 1 98.06 90 TYR B C 1
ATOM 2137 O O . TYR B 1 90 ? -2.826 1.72 3.686 1 98.06 90 TYR B O 1
ATOM 2145 N N . TRP B 1 91 ? -3.133 -0.409 4.168 1 97.69 91 TRP B N 1
ATOM 2146 C CA . TRP B 1 91 ? -2.363 -0.342 5.406 1 97.69 91 TRP B CA 1
ATOM 2147 C C . TRP B 1 91 ? -0.877 -0.548 5.137 1 97.69 91 TRP B C 1
ATOM 2149 O O . TRP B 1 91 ? -0.499 -1.392 4.32 1 97.69 91 TRP B O 1
ATOM 2159 N N . ALA B 1 92 ? -0.077 0.178 5.836 1 97.25 92 ALA B N 1
ATOM 2160 C CA . ALA B 1 92 ? 1.376 0.175 5.684 1 97.25 92 ALA B CA 1
ATOM 2161 C C . ALA B 1 92 ? 1.973 -1.151 6.145 1 97.25 92 ALA B C 1
ATOM 2163 O O . ALA B 1 92 ? 1.401 -1.834 7 1 97.25 92 ALA B O 1
ATOM 2164 N N . VAL B 1 93 ? 3.092 -1.436 5.562 1 96.19 93 VAL B N 1
ATOM 2165 C CA . VAL B 1 93 ? 3.891 -2.582 5.98 1 96.19 93 VAL B CA 1
ATOM 2166 C C . VAL B 1 93 ? 5.156 -2.1 6.688 1 96.19 93 VAL B C 1
ATOM 2168 O O . VAL B 1 93 ? 5.789 -1.135 6.254 1 96.19 93 VAL B O 1
ATOM 2171 N N . ARG B 1 94 ? 5.5 -2.699 7.781 1 93.44 94 ARG B N 1
ATOM 2172 C CA . ARG B 1 94 ? 6.664 -2.344 8.586 1 93.44 94 ARG B CA 1
ATOM 2173 C C . ARG B 1 94 ? 7.676 -3.484 8.625 1 93.44 94 ARG B C 1
ATOM 2175 O O . ARG B 1 94 ? 7.297 -4.652 8.727 1 93.44 94 ARG B O 1
ATOM 2182 N N . HIS B 1 95 ? 8.836 -3.111 8.492 1 94.06 95 HIS B N 1
ATOM 2183 C CA . HIS B 1 95 ? 9.898 -4.105 8.562 1 94.06 95 HIS B CA 1
ATOM 2184 C C . HIS B 1 95 ? 10.18 -4.52 10 1 94.06 95 HIS B C 1
ATOM 2186 O O . HIS B 1 95 ? 10.18 -3.678 10.906 1 94.06 95 HIS B O 1
ATOM 2192 N N . THR B 1 96 ? 10.328 -5.789 10.172 1 91.12 96 THR B N 1
ATOM 2193 C CA . THR B 1 96 ? 10.742 -6.328 11.461 1 91.12 96 THR B CA 1
ATOM 2194 C C . THR B 1 96 ? 12.109 -7 11.359 1 91.12 96 THR B C 1
ATOM 2196 O O . THR B 1 96 ? 12.422 -7.637 10.352 1 91.12 96 THR B O 1
ATOM 2199 N N . GLY B 1 97 ? 12.984 -6.762 12.266 1 87.94 97 GLY B N 1
ATOM 2200 C CA . GLY B 1 97 ? 14.258 -7.449 12.305 1 87.94 97 GLY B CA 1
ATOM 2201 C C . GLY B 1 97 ? 14.133 -8.938 12.586 1 87.94 97 GLY B C 1
ATOM 2202 O O . GLY B 1 97 ? 15.117 -9.672 12.531 1 87.94 97 GLY B O 1
ATOM 2203 N N . ASP B 1 98 ? 12.984 -9.398 12.789 1 89.56 98 ASP B N 1
ATOM 2204 C CA . ASP B 1 98 ? 12.727 -10.789 13.172 1 89.56 98 ASP B CA 1
ATOM 2205 C C . ASP B 1 98 ? 12.297 -11.617 11.961 1 89.56 98 ASP B C 1
ATOM 2207 O O . ASP B 1 98 ? 11.867 -11.07 10.945 1 89.56 98 ASP B O 1
ATOM 2211 N N . CYS B 1 99 ? 12.648 -12.867 12.062 1 92.56 99 CYS B N 1
ATOM 2212 C CA . CYS B 1 99 ? 12.086 -13.852 11.148 1 92.56 99 CYS B CA 1
ATOM 2213 C C . CYS B 1 99 ? 10.781 -14.422 11.688 1 92.56 99 CYS B C 1
ATOM 2215 O O . CYS B 1 99 ? 10.789 -15.195 12.648 1 92.56 99 CYS B O 1
ATOM 2217 N N . LEU B 1 100 ? 9.766 -14.039 10.984 1 91.5 100 LEU B N 1
ATOM 2218 C CA . LEU B 1 100 ? 8.461 -14.523 11.414 1 91.5 100 LEU B CA 1
ATOM 2219 C C . LEU B 1 100 ? 7.969 -15.648 10.508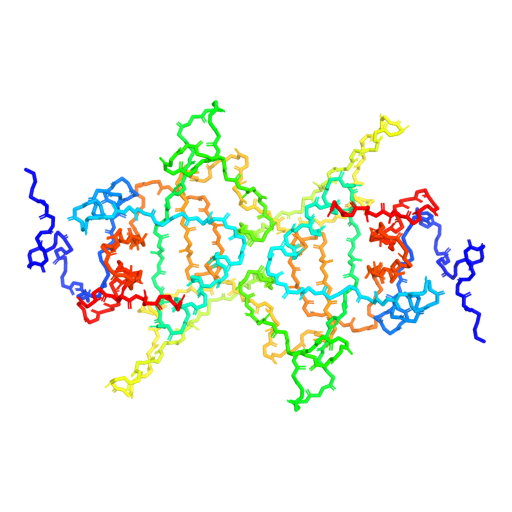 1 91.5 100 LEU B C 1
ATOM 2221 O O . LEU B 1 100 ? 8.227 -15.641 9.305 1 91.5 100 LEU B O 1
ATOM 2225 N N . THR B 1 101 ? 7.391 -16.609 11.102 1 93.06 101 THR B N 1
ATOM 2226 C CA . THR B 1 101 ? 6.621 -17.562 10.312 1 93.06 101 THR B CA 1
ATOM 2227 C C . THR B 1 101 ? 5.141 -17.188 10.32 1 93.06 101 THR B C 1
ATOM 2229 O O . THR B 1 101 ? 4.656 -16.547 11.25 1 93.06 101 THR B O 1
ATOM 2232 N N . ARG B 1 102 ? 4.523 -17.516 9.227 1 89.75 102 ARG B N 1
ATOM 2233 C CA . ARG B 1 102 ? 3.088 -17.281 9.117 1 89.75 102 ARG B CA 1
ATOM 2234 C C . ARG B 1 102 ? 2.326 -18.578 8.914 1 89.75 102 ARG B C 1
ATOM 2236 O O . ARG B 1 102 ? 2.795 -19.469 8.195 1 89.75 102 ARG B O 1
ATOM 2243 N N . ASN B 1 103 ? 1.214 -18.625 9.57 1 89.62 103 ASN B N 1
ATOM 2244 C CA . ASN B 1 103 ? 0.417 -19.844 9.469 1 89.62 103 ASN B CA 1
ATOM 2245 C C . ASN B 1 103 ? -0.69 -19.703 8.43 1 89.62 103 ASN B C 1
ATOM 2247 O O . ASN B 1 103 ? -1.154 -18.594 8.156 1 89.62 103 ASN B O 1
ATOM 2251 N N . VAL B 1 104 ? -0.955 -20.859 7.801 1 82.19 104 VAL B N 1
ATOM 2252 C CA . VAL B 1 104 ? -2.084 -20.938 6.879 1 82.19 104 VAL B CA 1
ATOM 2253 C C . VAL B 1 104 ? -2.992 -22.094 7.289 1 82.19 104 VAL B C 1
ATOM 2255 O O . VAL B 1 104 ? -2.512 -23.188 7.621 1 82.19 104 VAL B O 1
ATOM 2258 N N . THR B 1 105 ? -4.246 -21.797 7.383 1 82.94 105 THR B N 1
ATOM 2259 C CA . THR B 1 105 ? -5.215 -22.812 7.773 1 82.94 105 THR B CA 1
ATOM 2260 C C . THR B 1 105 ? -5.957 -23.344 6.555 1 82.94 105 THR B C 1
ATOM 2262 O O . THR B 1 105 ? -6.48 -22.578 5.75 1 82.94 105 THR B O 1
ATOM 2265 N N . TYR B 1 106 ? -5.945 -24.641 6.387 1 72.94 106 TYR B N 1
ATOM 2266 C CA . TYR B 1 106 ? -6.691 -25.359 5.359 1 72.94 106 TYR B CA 1
ATOM 2267 C C . TYR B 1 106 ? -7.957 -25.984 5.938 1 72.94 106 TYR B C 1
ATOM 2269 O O . TYR B 1 106 ? -7.914 -27.094 6.48 1 72.94 106 TYR B O 1
ATOM 2277 N N . PRO B 1 107 ? -8.953 -25.266 5.82 1 71.88 107 PRO B N 1
ATOM 2278 C CA . PRO B 1 107 ? -10.18 -25.766 6.453 1 71.88 107 PRO B CA 1
ATOM 2279 C C . PRO B 1 107 ? -10.57 -27.156 5.973 1 71.88 107 PRO B C 1
ATOM 2281 O O . PRO B 1 107 ? -11.039 -27.969 6.766 1 71.88 107 PRO B O 1
ATOM 2284 N N . GLU B 1 108 ? -10.406 -27.484 4.695 1 66.94 108 GLU B N 1
ATOM 2285 C CA . GLU B 1 108 ? -10.797 -28.781 4.125 1 66.94 108 GLU B CA 1
ATOM 2286 C C . GLU B 1 108 ? -10 -29.922 4.754 1 66.94 108 GLU B C 1
ATOM 2288 O O . GLU B 1 108 ? -10.484 -31.047 4.824 1 66.94 108 GLU B O 1
ATOM 2293 N N . LEU B 1 109 ? -8.891 -29.562 5.262 1 74.62 109 LEU B N 1
ATOM 2294 C CA . LEU B 1 109 ? -8.039 -30.578 5.875 1 74.62 109 LEU B CA 1
ATOM 2295 C C . LEU B 1 109 ? -8.094 -30.484 7.395 1 74.62 109 LEU B C 1
ATOM 2297 O O . LEU B 1 109 ? -7.566 -31.359 8.094 1 74.62 109 LEU B O 1
ATOM 2301 N N . GLY B 1 110 ? -8.68 -29.391 7.852 1 80.31 110 GLY B N 1
ATOM 2302 C CA . GLY B 1 110 ? -8.703 -29.172 9.289 1 80.31 110 GLY B CA 1
ATOM 2303 C C . GLY B 1 110 ? -7.316 -28.953 9.875 1 80.31 110 GLY B C 1
ATOM 2304 O O . GLY B 1 110 ? -7.047 -29.375 11 1 80.31 110 GLY B O 1
ATOM 2305 N N . GLU B 1 111 ? -6.438 -28.531 9.062 1 84.88 111 GLU B N 1
ATOM 2306 C CA . GLU B 1 111 ? -5.047 -28.406 9.484 1 84.88 111 GLU B CA 1
ATOM 2307 C C . GLU B 1 111 ? -4.559 -26.969 9.352 1 84.88 111 GLU B C 1
ATOM 2309 O O . GLU B 1 111 ? -4.961 -26.25 8.43 1 84.88 111 GLU B O 1
ATOM 2314 N N . THR B 1 112 ? -3.773 -26.547 10.32 1 90.12 112 THR B N 1
ATOM 2315 C CA . THR B 1 112 ? -3.002 -25.312 10.25 1 90.12 112 THR B CA 1
ATOM 2316 C C . THR B 1 112 ? -1.506 -25.609 10.219 1 90.12 112 THR B C 1
ATOM 2318 O O . THR B 1 112 ? -1.008 -26.406 11.008 1 90.12 112 THR B O 1
ATOM 2321 N N . ARG B 1 113 ? -0.886 -25.047 9.195 1 87.62 113 ARG B N 1
ATOM 2322 C CA . ARG B 1 113 ? 0.55 -25.281 9.055 1 87.62 113 ARG B CA 1
ATOM 2323 C C . ARG B 1 113 ? 1.278 -23.969 8.75 1 87.62 113 ARG B C 1
ATOM 2325 O O . ARG B 1 113 ? 0.65 -22.969 8.398 1 87.62 113 ARG B O 1
ATOM 2332 N N . GLU B 1 114 ? 2.596 -24.094 8.844 1 88.56 114 GLU B N 1
ATOM 2333 C CA . GLU B 1 114 ? 3.4 -22.938 8.453 1 88.56 114 GLU B CA 1
ATOM 2334 C C . GLU B 1 114 ? 3.314 -22.688 6.949 1 88.56 114 GLU B C 1
ATOM 2336 O O . GLU B 1 114 ? 3.35 -23.641 6.156 1 88.56 114 GLU B O 1
ATOM 2341 N N . ALA B 1 115 ? 3.121 -21.422 6.723 1 86.19 115 ALA B N 1
ATOM 2342 C CA . ALA B 1 115 ? 3.037 -21.062 5.309 1 86.19 115 ALA B CA 1
ATOM 2343 C C . ALA B 1 115 ? 4.379 -21.266 4.609 1 86.19 115 ALA B C 1
ATOM 2345 O O . ALA B 1 115 ? 5.434 -20.969 5.18 1 86.19 115 ALA B O 1
ATOM 2346 N N . ASN B 1 116 ? 4.344 -21.781 3.365 1 82.81 116 ASN B N 1
ATOM 2347 C CA . ASN B 1 116 ? 5.5 -21.891 2.482 1 82.81 116 ASN B CA 1
ATOM 2348 C C . ASN B 1 116 ? 6.648 -22.641 3.16 1 82.81 116 ASN B C 1
ATOM 2350 O O . ASN B 1 116 ? 7.793 -22.172 3.127 1 82.81 116 ASN B O 1
ATOM 2354 N N . ALA B 1 117 ? 6.309 -23.672 3.848 1 80.75 117 ALA B N 1
ATOM 2355 C CA . ALA B 1 117 ? 7.262 -24.578 4.477 1 80.75 117 ALA B CA 1
ATOM 2356 C C . ALA B 1 117 ? 8.117 -23.859 5.508 1 80.75 117 ALA B C 1
ATOM 2358 O O . ALA B 1 117 ? 9.328 -24.062 5.582 1 80.75 117 ALA B O 1
ATOM 2359 N N . GLY B 1 118 ? 7.52 -22.859 6.121 1 84.44 118 GLY B N 1
ATOM 2360 C CA . GLY B 1 118 ? 8.195 -22.172 7.211 1 84.44 118 GLY B CA 1
ATOM 2361 C C . GLY B 1 118 ? 9.117 -21.062 6.738 1 84.44 118 GLY B C 1
ATOM 2362 O O . GLY B 1 118 ? 10.039 -20.672 7.457 1 84.44 118 GLY B O 1
ATOM 2363 N N . GLU B 1 119 ? 8.883 -20.562 5.598 1 87.62 119 GLU B N 1
ATOM 2364 C CA . GLU B 1 119 ? 9.648 -19.422 5.102 1 87.62 119 GLU B CA 1
ATOM 2365 C C . GLU B 1 119 ? 9.641 -18.266 6.102 1 87.62 119 GLU B C 1
ATOM 2367 O O . GLU B 1 119 ? 8.648 -18.062 6.801 1 87.62 119 GLU B O 1
ATOM 2372 N N . CYS B 1 120 ? 10.805 -17.516 6.082 1 93.06 120 CYS B N 1
ATOM 2373 C CA . CYS B 1 120 ? 10.906 -16.344 6.945 1 93.06 120 CYS B CA 1
ATOM 2374 C C . CYS B 1 120 ? 10.242 -15.133 6.305 1 93.06 120 CYS B C 1
ATOM 2376 O O . CYS B 1 120 ? 10.516 -14.805 5.145 1 93.06 120 CYS B O 1
ATOM 2378 N N . TYR B 1 121 ? 9.383 -14.516 7.098 1 93.25 121 TYR B N 1
ATOM 2379 C CA . TYR B 1 121 ? 8.797 -13.242 6.695 1 93.25 121 TYR B CA 1
ATOM 2380 C C . TYR B 1 121 ? 9.289 -12.109 7.59 1 93.25 121 TYR B C 1
ATOM 2382 O O . TYR B 1 121 ? 9.43 -12.281 8.805 1 93.25 121 TYR B O 1
ATOM 2390 N N . ASN B 1 122 ? 9.625 -10.914 6.988 1 94.44 122 ASN B N 1
ATOM 2391 C CA . ASN B 1 122 ? 10.242 -9.836 7.758 1 94.44 122 ASN B CA 1
ATOM 2392 C C . ASN B 1 122 ? 9.398 -8.562 7.719 1 94.44 122 ASN B C 1
ATOM 2394 O O . ASN B 1 122 ? 9.891 -7.48 8.039 1 94.44 122 ASN B O 1
ATOM 2398 N N . TYR B 1 123 ? 8.258 -8.68 7.266 1 95 123 TYR B N 1
ATOM 2399 C CA . TYR B 1 123 ? 7.355 -7.543 7.234 1 95 123 TYR B CA 1
ATOM 2400 C C . TYR B 1 123 ? 6.051 -7.859 7.957 1 95 123 TYR B C 1
ATOM 2402 O O . TYR B 1 123 ? 5.555 -8.984 7.887 1 95 123 TYR B O 1
ATOM 2410 N N . VAL B 1 124 ? 5.555 -6.891 8.656 1 93.56 124 VAL B N 1
ATOM 2411 C CA . VAL B 1 124 ? 4.258 -6.965 9.32 1 93.56 124 VAL B CA 1
ATOM 2412 C C . VAL B 1 124 ? 3.373 -5.809 8.859 1 93.56 124 VAL B C 1
ATOM 2414 O O . VAL B 1 124 ? 3.836 -4.672 8.75 1 93.56 124 VAL B O 1
ATOM 2417 N N . GLN B 1 125 ? 2.174 -6.121 8.609 1 95.12 125 GLN B N 1
ATOM 2418 C CA . GLN B 1 125 ? 1.256 -5.102 8.109 1 95.12 125 GLN B CA 1
ATOM 2419 C C . GLN B 1 125 ? 0.49 -4.441 9.258 1 95.12 125 GLN B C 1
ATOM 2421 O O . GLN B 1 125 ? 0.069 -5.117 10.195 1 95.12 125 GLN B O 1
ATOM 2426 N N . ALA B 1 126 ? 0.348 -3.062 9.219 1 94.31 126 ALA B N 1
ATOM 2427 C CA . ALA B 1 126 ? -0.501 -2.324 10.148 1 94.31 126 ALA B CA 1
ATOM 2428 C C . ALA B 1 126 ? -1.978 -2.619 9.898 1 94.31 126 ALA B C 1
ATOM 2430 O O . ALA B 1 126 ? -2.375 -2.91 8.766 1 94.31 126 ALA B O 1
ATOM 2431 N N . PRO B 1 127 ? -2.775 -2.523 10.93 1 92.88 127 PRO B N 1
ATOM 2432 C CA . PRO B 1 127 ? -2.398 -2.381 12.336 1 92.88 127 PRO B CA 1
ATOM 2433 C C . PRO B 1 127 ? -1.956 -3.701 12.969 1 92.88 127 PRO B C 1
ATOM 2435 O O . PRO B 1 127 ? -2.438 -4.766 12.578 1 92.88 127 PRO B O 1
ATOM 2438 N N . ARG B 1 128 ? -1.074 -3.611 13.93 1 78.69 128 ARG B N 1
ATOM 2439 C CA . ARG B 1 128 ? -0.637 -4.812 14.625 1 78.69 128 ARG B CA 1
ATOM 2440 C C . ARG B 1 128 ? -1.675 -5.258 15.656 1 78.69 128 ARG B C 1
ATOM 2442 O O . ARG B 1 128 ? -2.521 -4.465 16.078 1 78.69 128 ARG B O 1
ATOM 2449 N N . ASN B 1 129 ? -1.615 -6.543 15.875 1 68.5 129 ASN B N 1
ATOM 2450 C CA . ASN B 1 129 ? -2.475 -7.051 16.938 1 68.5 129 ASN B CA 1
ATOM 2451 C C . ASN B 1 129 ? -2.258 -6.297 18.25 1 68.5 129 ASN B C 1
ATOM 2453 O O . ASN B 1 129 ? -3.217 -5.992 18.953 1 68.5 129 ASN B O 1
ATOM 2457 N N . TYR B 1 130 ? -0.943 -6.066 18.516 1 64.5 130 TYR B N 1
ATOM 2458 C CA . TYR B 1 130 ? -0.673 -5.172 19.625 1 64.5 130 TYR B CA 1
ATOM 2459 C C . TYR B 1 130 ? -0.581 -3.725 19.156 1 64.5 130 TYR B C 1
ATOM 2461 O O . TYR B 1 130 ? 0.462 -3.289 18.672 1 64.5 130 TYR B O 1
ATOM 2469 N N . LEU B 1 131 ? -1.513 -3.031 19.25 1 64.06 131 LEU B N 1
ATOM 2470 C CA . LEU B 1 131 ? -1.69 -1.696 18.688 1 64.06 131 LEU B CA 1
ATOM 2471 C C . LEU B 1 131 ? -0.55 -0.775 19.109 1 64.06 131 LEU B C 1
ATOM 2473 O O . LEU B 1 131 ? -0.133 -0.787 20.266 1 64.06 131 LEU B O 1
ATOM 2477 N N . GLN B 1 132 ? 0.131 -0.285 18.047 1 69.31 132 GLN B N 1
ATOM 2478 C CA . GLN B 1 132 ? 1.059 0.799 18.344 1 69.31 132 GLN B CA 1
ATOM 2479 C C . GLN B 1 132 ? 0.311 2.066 18.75 1 69.31 132 GLN B C 1
ATOM 2481 O O . GLN B 1 132 ? 0.847 2.906 19.469 1 69.31 132 GLN B O 1
ATOM 2486 N N . GLY B 1 133 ? -0.874 2.055 18.281 1 88.25 133 GLY B N 1
ATOM 2487 C CA . GLY B 1 133 ? -1.8 3.146 18.531 1 88.25 133 GLY B CA 1
ATOM 2488 C C . GLY B 1 133 ? -3.215 2.848 18.078 1 88.25 133 GLY B C 1
ATOM 2489 O O . GLY B 1 133 ? -3.463 1.818 17.453 1 88.25 133 GLY B O 1
ATOM 2490 N N . ARG B 1 134 ? -4.133 3.771 18.438 1 94.75 134 ARG B N 1
ATOM 2491 C CA . ARG B 1 134 ? -5.547 3.512 18.203 1 94.75 134 ARG B CA 1
ATOM 2492 C C . ARG B 1 134 ? -6.121 4.512 17.203 1 94.75 134 ARG B C 1
ATOM 2494 O O . ARG B 1 134 ? -7.336 4.57 17 1 94.75 134 ARG B O 1
ATOM 2501 N N . CYS B 1 135 ? -5.277 5.32 16.641 1 97.19 135 CYS B N 1
ATOM 2502 C CA . CYS B 1 135 ? -5.703 6.312 15.656 1 97.19 135 CYS B CA 1
ATOM 2503 C C . CYS B 1 135 ? -4.941 6.141 14.344 1 97.19 135 CYS B C 1
ATOM 2505 O O . CYS B 1 135 ? -3.803 5.664 14.344 1 97.19 135 CYS B O 1
ATOM 2507 N N . VAL B 1 136 ? -5.555 6.484 13.258 1 97.56 136 VAL B N 1
ATOM 2508 C CA . VAL B 1 136 ? -4.984 6.176 11.953 1 97.56 136 VAL B CA 1
ATOM 2509 C C . VAL B 1 136 ? -4.355 7.43 11.352 1 97.56 136 VAL B C 1
ATOM 2511 O O . VAL B 1 136 ? -4.941 8.516 11.406 1 97.56 136 VAL B O 1
ATOM 2514 N N . SER B 1 137 ? -3.18 7.281 10.82 1 95.94 137 SER B N 1
ATOM 2515 C CA . SER B 1 137 ? -2.434 8.32 10.125 1 95.94 137 SER B CA 1
ATOM 2516 C C . SER B 1 137 ? -1.948 7.832 8.766 1 95.94 137 SER B C 1
ATOM 2518 O O . SER B 1 137 ? -1.808 6.625 8.547 1 95.94 137 SER B O 1
ATOM 2520 N N . ILE B 1 138 ? -1.825 8.711 7.836 1 95.88 138 ILE B N 1
ATOM 2521 C CA . ILE B 1 138 ? -1.033 8.453 6.637 1 95.88 138 ILE B CA 1
ATOM 2522 C C . ILE B 1 138 ? 0.257 9.266 6.684 1 95.88 138 ILE B C 1
ATOM 2524 O O . ILE B 1 138 ? 0.223 10.484 6.871 1 95.88 138 ILE B O 1
ATOM 2528 N N . THR B 1 139 ? 1.362 8.617 6.555 1 93.94 139 THR B N 1
ATOM 2529 C CA . THR B 1 139 ? 2.637 9.258 6.848 1 93.94 139 THR B CA 1
ATOM 2530 C C . THR B 1 139 ? 3.512 9.32 5.598 1 93.94 139 THR B C 1
ATOM 2532 O O . THR B 1 139 ? 3.48 8.406 4.77 1 93.94 139 THR B O 1
ATOM 2535 N N . TYR B 1 140 ? 4.285 10.375 5.492 1 91.5 140 TYR B N 1
ATOM 2536 C CA . TYR B 1 140 ? 5.199 10.562 4.371 1 91.5 140 TYR B CA 1
ATOM 2537 C C . TYR B 1 140 ? 6.242 9.453 4.328 1 91.5 140 TYR B C 1
ATOM 2539 O O . TYR B 1 140 ? 6.602 8.977 3.25 1 91.5 140 TYR B O 1
ATOM 2547 N N . ASN B 1 141 ? 6.75 8.945 5.457 1 94.12 141 ASN B N 1
ATOM 2548 C CA . ASN B 1 141 ? 7.746 7.883 5.527 1 94.12 141 ASN B CA 1
ATOM 2549 C C . ASN B 1 141 ? 7.238 6.59 4.898 1 94.12 141 ASN B C 1
ATOM 2551 O O . ASN B 1 141 ? 8 5.855 4.27 1 94.12 141 ASN B O 1
ATOM 2555 N N . HIS B 1 142 ? 5.969 6.344 5.059 1 95.94 142 HIS B N 1
ATOM 2556 C CA . HIS B 1 142 ? 5.398 5.105 4.539 1 95.94 142 HIS B CA 1
ATOM 2557 C C . HIS B 1 142 ? 4.625 5.355 3.248 1 95.94 142 HIS B C 1
ATOM 2559 O O . HIS B 1 142 ? 3.725 4.586 2.9 1 95.94 142 HIS B O 1
ATOM 2565 N N . TYR B 1 143 ? 4.953 6.492 2.578 1 95.81 143 TYR B N 1
ATOM 2566 C CA . TYR B 1 143 ? 4.391 6.824 1.275 1 95.81 143 TYR B CA 1
ATOM 2567 C C . TYR B 1 143 ? 2.867 6.879 1.338 1 95.81 143 TYR B C 1
ATOM 2569 O O . TYR B 1 143 ? 2.186 6.41 0.424 1 95.81 143 TYR B O 1
ATOM 2577 N N . TYR B 1 144 ? 2.322 7.277 2.508 1 96 144 TYR B N 1
ATOM 2578 C CA . TYR B 1 144 ? 0.932 7.625 2.777 1 96 144 TYR B CA 1
ATOM 2579 C C . TYR B 1 144 ? 0.056 6.379 2.828 1 96 144 TYR B C 1
ATOM 2581 O O . TYR B 1 144 ? -1.157 6.457 2.621 1 96 144 TYR B O 1
ATOM 2589 N N . TYR B 1 145 ? 0.68 5.203 3.025 1 98.31 145 TYR B N 1
ATOM 2590 C CA . TYR B 1 145 ? -0.112 4.078 3.51 1 98.31 145 TYR B CA 1
ATOM 2591 C C . TYR B 1 145 ? -0.565 4.309 4.945 1 98.31 145 TYR B C 1
ATOM 2593 O O . TYR B 1 145 ? 0.133 4.957 5.727 1 98.31 145 TYR B O 1
ATOM 2601 N N . MET B 1 146 ? -1.613 3.746 5.324 1 97.75 146 MET B N 1
ATOM 2602 C CA . MET B 1 146 ? -2.201 3.975 6.641 1 97.75 146 MET B CA 1
ATOM 2603 C C . MET B 1 146 ? -1.403 3.26 7.723 1 97.75 146 MET B C 1
ATOM 2605 O O . MET B 1 146 ? -0.931 2.141 7.52 1 97.75 146 MET B O 1
ATOM 2609 N N . SER B 1 147 ? -1.313 3.887 8.844 1 96.12 147 SER B N 1
ATOM 2610 C CA . SER B 1 147 ? -0.639 3.309 10 1 96.12 147 SER B CA 1
ATOM 2611 C C . SER B 1 147 ? -1.413 3.586 11.289 1 96.12 147 SER B C 1
ATOM 2613 O O . SER B 1 147 ? -2.074 4.617 11.406 1 96.12 147 SER B O 1
ATOM 2615 N N . ASP B 1 148 ? -1.339 2.594 12.203 1 96.56 148 ASP B N 1
ATOM 2616 C CA . ASP B 1 148 ? -1.87 2.803 13.547 1 96.56 148 ASP B CA 1
ATOM 2617 C C . ASP B 1 148 ? -0.887 3.592 14.414 1 96.56 148 ASP B C 1
ATOM 2619 O O . ASP B 1 148 ? 0.271 3.195 14.562 1 96.56 148 ASP B O 1
ATOM 2623 N N . GLU B 1 149 ? -1.386 4.707 14.953 1 95.06 149 GLU B N 1
ATOM 2624 C CA . GLU B 1 149 ? -0.49 5.609 15.672 1 95.06 149 GLU B CA 1
ATOM 2625 C C . GLU B 1 149 ? -1.092 6.039 17 1 95.06 149 GLU B C 1
ATOM 2627 O O . GLU B 1 149 ? -2.303 5.926 17.219 1 95.06 149 GLU B O 1
ATOM 2632 N N . ASP B 1 150 ? -0.172 6.488 17.875 1 94.88 150 ASP B N 1
ATOM 2633 C CA . ASP B 1 150 ? -0.617 7.051 19.156 1 94.88 150 ASP B CA 1
ATOM 2634 C C . ASP B 1 150 ? -1.445 8.312 18.938 1 94.88 150 ASP B C 1
ATOM 2636 O O . ASP B 1 150 ? -0.961 9.289 18.344 1 94.88 150 ASP B O 1
ATOM 2640 N N . CYS B 1 151 ? -2.65 8.336 19.516 1 95.25 151 CYS B N 1
ATOM 2641 C CA . CYS B 1 151 ? -3.621 9.398 19.281 1 95.25 151 CYS B CA 1
ATOM 2642 C C . CYS B 1 151 ? -3.105 10.734 19.797 1 95.25 151 CYS B C 1
ATOM 2644 O O . CYS B 1 151 ? -3.594 11.789 19.391 1 95.25 151 CYS B O 1
ATOM 2646 N N . LEU B 1 152 ? -2.172 10.688 20.656 1 93.75 152 LEU B N 1
ATOM 2647 C CA . LEU B 1 152 ? -1.68 11.914 21.281 1 93.75 152 LEU B CA 1
ATOM 2648 C C . LEU B 1 152 ? -0.485 12.477 20.516 1 93.75 152 LEU B C 1
ATOM 2650 O O . LEU B 1 152 ? -0.025 13.578 20.797 1 93.75 152 LEU B O 1
ATOM 2654 N N . SER B 1 153 ? 0.038 11.672 19.531 1 91.5 153 SER B N 1
ATOM 2655 C CA . SER B 1 153 ? 1.11 12.195 18.688 1 91.5 153 SER B CA 1
ATOM 2656 C C . SER B 1 153 ? 0.646 13.406 17.891 1 91.5 153 SER B C 1
ATOM 2658 O O . SER B 1 153 ? -0.555 13.602 17.688 1 91.5 153 SER B O 1
ATOM 2660 N N . LYS B 1 154 ? 1.6 14.188 17.469 1 87.75 154 LYS B N 1
ATOM 2661 C CA . LYS B 1 154 ? 1.261 15.414 16.75 1 87.75 154 LYS B CA 1
ATOM 2662 C C . LYS B 1 154 ? 1.4 15.234 15.25 1 87.75 154 LYS B C 1
ATOM 2664 O O . LYS B 1 154 ? 2.473 14.875 14.758 1 87.75 154 LYS B O 1
ATOM 2669 N N . ARG B 1 155 ? 0.271 15.438 14.547 1 87.56 155 ARG B N 1
ATOM 2670 C CA . ARG B 1 155 ? 0.232 15.352 13.086 1 87.56 155 ARG B CA 1
ATOM 2671 C C . ARG B 1 155 ? -0.748 16.375 12.508 1 87.56 155 ARG B C 1
ATOM 2673 O O . ARG B 1 155 ? -1.508 17 13.242 1 87.56 155 ARG B O 1
ATOM 2680 N N . SER B 1 156 ? -0.648 16.531 11.219 1 83.56 156 SER B N 1
ATOM 2681 C CA . SER B 1 156 ? -1.525 17.5 10.555 1 83.56 156 SER B CA 1
ATOM 2682 C C . SER B 1 156 ? -2.887 16.875 10.25 1 83.56 156 SER B C 1
ATOM 2684 O O . SER B 1 156 ? -2.975 15.711 9.867 1 83.56 156 SER B O 1
ATOM 2686 N N . PRO B 1 157 ? -3.947 17.672 10.445 1 85.38 157 PRO B N 1
ATOM 2687 C CA . PRO B 1 157 ? -5.27 17.156 10.07 1 85.38 157 PRO B CA 1
ATOM 2688 C C . PRO B 1 157 ? -5.492 17.156 8.555 1 85.38 157 PRO B C 1
ATOM 2690 O O . PRO B 1 157 ? -5.098 18.094 7.867 1 85.38 157 PRO B O 1
ATOM 2693 N N . LEU B 1 158 ? -6.02 16.141 8.039 1 86.62 158 LEU B N 1
ATOM 2694 C CA . LEU B 1 158 ? -6.531 16.109 6.672 1 86.62 158 LEU B CA 1
ATOM 2695 C C . LEU B 1 158 ? -8.055 16.141 6.66 1 86.62 158 LEU B C 1
ATOM 2697 O O . LEU B 1 158 ? -8.703 15.156 7.031 1 86.62 158 LEU B O 1
ATOM 2701 N N . CYS B 1 159 ? -8.672 17.234 6.156 1 83.5 159 CYS B N 1
ATOM 2702 C CA . CYS B 1 159 ? -10.102 17.484 6.32 1 83.5 159 CYS B CA 1
ATOM 2703 C C . CYS B 1 159 ? -10.828 17.375 4.988 1 83.5 159 CYS B C 1
ATOM 2705 O O . CYS B 1 159 ? -10.266 17.688 3.938 1 83.5 159 CYS B O 1
ATOM 2707 N N . VAL B 1 160 ? -11.992 16.875 5.082 1 79.94 160 VAL B N 1
ATOM 2708 C CA . VAL B 1 160 ? -12.953 17 3.988 1 79.94 160 VAL B CA 1
ATOM 2709 C C . VAL B 1 160 ? -14.039 18 4.363 1 79.94 160 VAL B C 1
ATOM 2711 O O . VAL B 1 160 ? -14.664 17.891 5.422 1 79.94 160 VAL B O 1
ATOM 2714 N N . LEU B 1 161 ? -14.07 19.016 3.5 1 73.88 161 LEU B N 1
ATOM 2715 C CA . LEU B 1 161 ? -15.023 20.078 3.793 1 73.88 161 LEU B CA 1
ATOM 2716 C C . LEU B 1 161 ? -16.344 19.844 3.064 1 73.88 161 LEU B C 1
ATOM 2718 O O . LEU B 1 161 ? -16.359 19.266 1.977 1 73.88 161 LEU B O 1
ATOM 2722 N N . THR B 1 162 ? -17.516 19.781 3.697 1 61.84 162 THR B N 1
ATOM 2723 C CA . THR B 1 162 ? -18.844 19.641 3.111 1 61.84 162 THR B CA 1
ATOM 2724 C C . THR B 1 162 ? -19.141 20.812 2.178 1 61.84 162 THR B C 1
ATOM 2726 O O . THR B 1 162 ? -18.938 21.984 2.545 1 61.84 162 THR B O 1
ATOM 2729 N N . GLU B 1 163 ? -18.547 20.734 0.916 1 48.28 163 GLU B N 1
ATOM 2730 C CA . GLU B 1 163 ? -18.906 21.859 0.064 1 48.28 163 GLU B CA 1
ATOM 2731 C C . GLU B 1 163 ? -20.406 22.125 0.095 1 48.28 163 GLU B C 1
ATOM 2733 O O . GLU B 1 163 ? -21.203 21.188 0.199 1 48.28 163 GLU B O 1
ATOM 2738 N N . THR B 1 164 ? -20.844 23.188 0.588 1 41.22 164 THR B N 1
ATOM 2739 C CA . THR B 1 164 ? -22 23.609 -0.196 1 41.22 164 THR B CA 1
ATOM 2740 C C . THR B 1 164 ? -21.844 23.188 -1.656 1 41.22 164 THR B C 1
ATOM 2742 O O . THR B 1 164 ? -20.781 22.734 -2.066 1 41.22 164 THR B O 1
ATOM 2745 N N . ALA B 1 165 ? -22.016 24.031 -2.723 1 29.89 165 ALA B N 1
ATOM 2746 C CA . ALA B 1 165 ? -22.016 23.844 -4.172 1 29.89 165 ALA B CA 1
ATOM 2747 C C . ALA B 1 165 ? -20.625 23.484 -4.672 1 29.89 165 ALA B C 1
ATOM 2749 O O . ALA B 1 165 ? -19.688 24.281 -4.574 1 29.89 165 ALA B O 1
ATOM 2750 N N . GLY B 1 166 ? -20 22.25 -5.078 1 33.88 166 GLY B N 1
ATOM 2751 C CA . GLY B 1 166 ? -19.172 21.547 -6.043 1 33.88 166 GLY B CA 1
ATOM 2752 C C . GLY B 1 166 ? -17.812 21.156 -5.488 1 33.88 166 GLY B C 1
ATOM 2753 O O . GLY B 1 166 ? -17.125 20.312 -6.066 1 33.88 166 GLY B O 1
ATOM 2754 N N . THR B 1 167 ? -16.781 22.062 -5.02 1 33.72 167 THR B N 1
ATOM 2755 C CA . THR B 1 167 ? -15.344 21.859 -4.98 1 33.72 167 THR B CA 1
ATOM 2756 C C . THR B 1 167 ? -14.914 21.266 -3.639 1 33.72 167 THR B C 1
ATOM 2758 O O . THR B 1 167 ? -15.25 21.812 -2.584 1 33.72 167 THR B O 1
ATOM 2761 N N . TYR B 1 168 ? -14.797 19.938 -3.529 1 36.78 168 TYR B N 1
ATOM 2762 C CA . TYR B 1 168 ? -14.273 19.266 -2.34 1 36.78 168 TYR B CA 1
ATOM 2763 C C . TYR B 1 168 ? -12.859 19.75 -2.025 1 36.78 168 TYR B C 1
ATOM 2765 O O . TYR B 1 168 ? -12.016 19.844 -2.92 1 36.78 168 TYR B O 1
ATOM 2773 N N . GLY B 1 169 ? -12.648 20.828 -1.205 1 38.09 169 GLY B N 1
ATOM 2774 C CA . GLY B 1 169 ? -11.289 21.234 -0.865 1 38.09 169 GLY B CA 1
ATOM 2775 C C . GLY B 1 169 ? -10.664 20.375 0.219 1 38.09 169 GLY B C 1
ATOM 2776 O O . GLY B 1 169 ? -11.367 19.859 1.092 1 38.09 169 GLY B O 1
ATOM 2777 N N . ILE B 1 170 ? -9.836 19.469 -0.164 1 40.44 170 ILE B N 1
ATOM 2778 C CA . ILE B 1 170 ? -8.977 18.906 0.867 1 40.44 170 ILE B CA 1
ATOM 2779 C C . ILE B 1 170 ? -8.258 20.031 1.617 1 40.44 170 ILE B C 1
ATOM 2781 O O . ILE B 1 170 ? -7.598 20.859 1.005 1 40.44 170 ILE B O 1
ATOM 2785 N N . GLY B 1 171 ? -8.891 20.672 2.523 1 36.72 171 GLY B N 1
ATOM 2786 C CA . GLY B 1 171 ? -8.367 21.859 3.18 1 36.72 171 GLY B CA 1
ATOM 2787 C C . GLY B 1 171 ? -7.172 21.578 4.066 1 36.72 171 GLY B C 1
ATOM 2788 O O . GLY B 1 171 ? -6.23 22.375 4.121 1 36.72 171 GLY B O 1
ATOM 2789 N N . GLY B 1 172 ? -6.984 20.672 4.672 1 38.78 172 GLY B N 1
ATOM 2790 C CA . GLY B 1 172 ? -6.105 20.844 5.816 1 38.78 172 GLY B CA 1
ATOM 2791 C C . GLY B 1 172 ? -4.637 20.891 5.438 1 38.78 172 GLY B C 1
ATOM 2792 O O . GLY B 1 172 ? -3.762 20.781 6.297 1 38.78 172 GLY B O 1
ATOM 2793 N N . VAL B 1 173 ? -4.293 20.422 4.207 1 37.22 173 VAL B N 1
ATOM 2794 C CA . VAL B 1 173 ? -2.836 20.375 4.16 1 37.22 173 VAL B CA 1
ATOM 2795 C C . VAL B 1 173 ? -2.277 21.797 4.277 1 37.22 173 VAL B C 1
ATOM 2797 O O . VAL B 1 173 ? -2.633 22.672 3.49 1 37.22 173 VAL B O 1
ATOM 2800 N N . GLY B 1 174 ? -2.129 22.25 5.453 1 33.31 174 GLY B N 1
ATOM 2801 C CA . GLY B 1 174 ? -1.423 23.516 5.5 1 33.31 174 GLY B CA 1
ATOM 2802 C C . GLY B 1 174 ? -0.076 23.484 4.805 1 33.31 174 GLY B C 1
ATOM 2803 O O . GLY B 1 174 ? 0.836 22.781 5.242 1 33.31 174 GLY B O 1
ATOM 2804 N N . VAL B 1 175 ? -0.098 23.375 3.463 1 31.52 175 VAL B N 1
ATOM 2805 C CA . VAL B 1 175 ? 1.198 23.641 2.848 1 31.52 175 VAL B CA 1
ATOM 2806 C C . VAL B 1 175 ? 1.869 24.828 3.549 1 31.52 175 VAL B C 1
ATOM 2808 O O . VAL B 1 175 ? 1.204 25.609 4.223 1 31.52 175 VAL B O 1
ATOM 2811 N N . GLY B 1 176 ? 3.166 24.812 3.557 1 30.27 176 GLY B N 1
ATOM 2812 C CA . GLY B 1 176 ? 3.857 25.906 4.238 1 30.27 176 GLY B CA 1
ATOM 2813 C C . GLY B 1 176 ? 3.09 27.203 4.211 1 30.27 176 GLY B C 1
ATOM 2814 O O . GLY B 1 176 ? 2.973 27.891 5.234 1 30.27 176 GLY B O 1
ATOM 2815 N N . GLY B 1 177 ? 3.016 27.906 3.199 1 28.2 177 GLY B N 1
ATOM 2816 C CA . GLY B 1 177 ? 2.484 29.266 3.201 1 28.2 177 GLY B CA 1
ATOM 2817 C C . GLY B 1 177 ? 0.995 29.328 3.484 1 28.2 177 GLY B C 1
ATOM 2818 O O . GLY B 1 177 ? 0.199 28.703 2.779 1 28.2 177 GLY B O 1
ATOM 2819 N N . GLY B 1 178 ? 0.578 29.578 4.84 1 32.66 178 GLY B N 1
ATOM 2820 C CA . GLY B 1 178 ? -0.696 29.922 5.457 1 32.66 178 GLY B CA 1
ATOM 2821 C C . GLY B 1 178 ? -1.875 29.219 4.809 1 32.66 178 GLY B C 1
ATOM 2822 O O . GLY B 1 178 ? -3.021 29.422 5.215 1 32.66 178 GLY B O 1
ATOM 2823 N N . GLY B 1 179 ? -1.827 28.734 3.602 1 32.41 179 GLY B N 1
ATOM 2824 C CA . GLY B 1 179 ? -3.035 28.484 2.834 1 32.41 179 GLY B CA 1
ATOM 2825 C C . GLY B 1 179 ? -3.477 27.031 2.893 1 32.41 179 GLY B C 1
ATOM 2826 O O . GLY B 1 179 ? -2.699 26.156 3.273 1 32.41 179 GLY B O 1
ATOM 2827 N N . VAL B 1 180 ? -4.707 26.828 3.516 1 41 180 VAL B N 1
ATOM 2828 C CA . VAL B 1 180 ? -5.492 25.625 3.295 1 41 180 VAL B CA 1
ATOM 2829 C C . VAL B 1 180 ? -5.344 25.172 1.844 1 41 180 VAL B C 1
ATOM 2831 O O . VAL B 1 180 ? -5.586 25.953 0.918 1 41 180 VAL B O 1
ATOM 2834 N N . ALA B 1 181 ? -4.266 24.234 1.785 1 41.72 181 ALA B N 1
ATOM 2835 C CA . ALA B 1 181 ? -4.32 23.703 0.423 1 41.72 181 ALA B CA 1
ATOM 2836 C C . ALA B 1 181 ? -5.652 23.016 0.155 1 41.72 181 ALA B C 1
ATOM 2838 O O . ALA B 1 181 ? -6.152 22.266 0.995 1 41.72 181 ALA B O 1
ATOM 2839 N N . GLN B 1 182 ? -6.453 23.75 -0.482 1 40.75 182 GLN B N 1
ATOM 2840 C CA . GLN B 1 182 ? -7.703 23.172 -0.96 1 40.75 182 GLN B CA 1
ATOM 2841 C C . GLN B 1 182 ? -7.48 22.344 -2.217 1 40.75 182 GLN B C 1
ATOM 2843 O O . GLN B 1 182 ? -6.789 22.781 -3.143 1 40.75 182 GLN B O 1
ATOM 2848 N N . LEU B 1 183 ? -7.426 21.047 -1.959 1 37.53 183 LEU B N 1
ATOM 2849 C CA . LEU B 1 183 ? -7.348 20.172 -3.129 1 37.53 183 LEU B CA 1
ATOM 2850 C C . LEU B 1 183 ? -8.727 19.938 -3.73 1 37.53 183 LEU B C 1
ATOM 2852 O O . LEU B 1 183 ? -9.688 19.672 -3.006 1 37.53 183 LEU B O 1
ATOM 2856 N N . SER B 1 184 ? -9.016 20.656 -4.875 1 36.97 184 SER B N 1
ATOM 2857 C CA . SER B 1 184 ? -10.25 20.391 -5.602 1 36.97 184 SER B CA 1
ATOM 2858 C C . SER B 1 184 ? -10.188 19.031 -6.312 1 36.97 184 SER B C 1
ATOM 2860 O O . SER B 1 184 ? -9.203 18.734 -7 1 36.97 184 SER B O 1
ATOM 2862 N N . LEU B 1 185 ? -10.789 18.078 -5.797 1 33.25 185 LEU B N 1
ATOM 2863 C CA . LEU B 1 185 ? -10.914 16.844 -6.574 1 33.25 185 LEU B CA 1
ATOM 2864 C C . LEU B 1 185 ? -11.867 17.031 -7.75 1 33.25 185 LEU B C 1
ATOM 2866 O O . LEU B 1 185 ? -12.852 17.766 -7.641 1 33.25 185 LEU B O 1
ATOM 2870 N N . PRO B 1 186 ? -11.5 16.609 -8.984 1 33.62 186 PRO B N 1
ATOM 2871 C CA . PRO B 1 186 ? -12.422 16.766 -10.109 1 33.62 186 PRO B CA 1
ATOM 2872 C C . PRO B 1 186 ? -13.758 16.062 -9.883 1 33.62 186 PRO B C 1
ATOM 2874 O O . PRO B 1 186 ? -13.82 15.078 -9.141 1 33.62 186 PRO B O 1
#

Organism: NCBI:txid1843537

pLDDT: mean 76.01, std 23.79, range [17.28, 98.31]

InterPro domains:
  IPR001304 C-type lectin-like [PF00059] (21-159)
  IPR001304 C-type lectin-like [PS50041] (23-160)
  IPR016186 C-type lectin-like/link domain superfamily [G3DSA:3.10.100.10] (15-168)
  IPR016187 C-type lectin fold [SSF56436] (22-160)

Secondary structure (DSSP, 8-state):
-----SSS-S--SS--TT---B-HHHHHHHHHHTTEEE---SSHHHHHHHHHHHHHTT----EEEEEE---TTT-SEETTSPBPPPSTTTB-EEEEEEEE--EEEETTTTEEEEGGGG--EEEEESSPSS-S-SEEEE-TTTTT-EEEE-TTS-BEE-EEE--SSS---B--EE-SSS-EE-----/-----SSS-S--SSS-TT---B-HHHHHHHHHHTTEEE---SSHHHHHHHHHHHHHTT----EEEEEE---TTT-SEETTSPBPPPSTTTB-EEEEEEEE--EEEEGGGTEEEEGGGG--EEEEESSPSS-S-SEEEE-TTTTT-EEEE-TTS-BEE-EEE--SSS--EEEEEE-SSS-EEEEE--

Nearest PDB structures (foldseek):
  6m5m-assembly1_A  TM=8.186E-01  e=1.845E-05  Saxidomus purpurata
  6a7s-assembly1_B  TM=7.880E-01  e=1.016E-04  Saxidomus purpurata
  3vpp-assembly1_A  TM=7.857E-01  e=4.077E-04  Homo sapiens
  1jwi-assembly1_A  TM=6.973E-01  e=4.928E-04  Bitis arietans
  3vpp-assembly2_B  TM=7.965E-01  e=1.271E-03  Homo sapiens

Foldseek 3Di:
DDQCPLPNRVLPDVPQLFFFWFFLVVLQVNLVVLQWGFDDAPDPVSVVLVLVLCVVVVQQFKEFGQWFQPDDVLGIAGVVSHHDDDDPPAWFKDFAPDFDWDWDADVVVRDIDTPPNRGTDGIDTPPDPPACATTWMQHNVRSGRIHHHHRGGITGGQTFHPDPPAFRFSQRRRGRPSGRRTHGDD/DDQCPLPNRVLPDPPQLFFFWFFLVSLQVNLVVLQWGFDDAPDPVSVVLVLVLCVVVVQAFKEFGQWFQPDDVLGIAGVVSHHDDDDPPAWFKDFAPDFDWDWDADVVVRDIDTPPNRGTDGIDTPPDPPACATTWMQHNVRSGRIHHHHRGGITGGQTFHPDPPAFGFSFTRRDRPSGRRTDGDD